Protein AF-0000000074521398 (afdb_homodimer)

Solvent-accessible surface area (backbone atoms only — not comparable to full-atom values): 16349 Å² total; per-residue (Å²): 141,83,83,75,78,77,78,76,74,76,75,74,75,69,77,68,73,58,70,68,55,55,53,45,51,52,47,52,51,52,48,51,53,51,48,56,75,71,46,92,62,54,73,72,34,43,69,48,40,50,63,54,46,52,56,50,44,57,56,50,50,52,53,51,50,51,51,50,54,48,52,52,51,48,67,74,35,47,93,70,66,41,44,69,55,28,43,50,51,48,54,49,52,47,49,52,52,49,51,49,46,51,50,52,63,65,44,45,64,58,40,22,69,39,56,36,28,42,54,32,36,29,50,51,48,51,51,49,41,54,49,24,53,52,43,42,52,48,51,71,69,51,74,75,63,122,138,85,82,77,78,78,77,77,76,76,76,76,76,68,77,69,70,56,71,68,56,53,53,46,52,51,46,53,51,52,48,50,52,51,49,56,75,71,46,90,63,53,76,72,34,41,67,47,40,49,64,53,47,54,57,49,43,56,56,50,51,51,52,51,49,52,51,50,52,49,51,53,52,47,66,74,36,49,92,70,65,41,44,70,55,28,43,50,52,49,53,49,52,47,50,51,52,50,52,48,47,50,50,52,63,66,44,47,63,58,41,22,70,40,56,36,28,42,56,32,34,28,50,50,48,51,51,49,42,52,50,23,54,52,43,41,50,47,50,71,68,52,75,75,62,122

Foldseek 3Di:
DPPPPPPPPPPPPPPPPDPVVVVVVVVVVVLVVLLPVQQDDDPQLCVQQVVLVVVLCVVVVVLVVVLVVLLVVCVVCLVPDDPVNVVVSVVSVVVSVVVNVVSVVVSLVSSCVRGNNVSSVSSVVSVVVVVVVVVVVSVVPRDDRD/DPPPPPPPPPPPPPPPPDPVVVVVVVVVVVLVVLLPVQQDDDPQLCVQQVVLVVVLCVVVVVLVVVLVVLLVVCVVCLVPDDPVNVVVSVVSVVVSVVVNVVSVVVSLVSSCVRGNNVSSVSSVVSVVVVVVVVVVVSVVPRDDRD

Organism: Methylococcus capsulatus (strain ATCC 33009 / NCIMB 11132 / Bath) (NCBI:txid243233)

Secondary structure (DSSP, 8-state):
------------------HHHHHHHHHHHHHHHHHHHHS---HHHHHHHHHHHHHHHHHHHHHHHHHHHHHHHHHHTGGG--HHHHHHHHHHHHHHHHHHHHHHHHHHHHHHHHHHHHHHHHHHHHHHHHHHHHHHHHHHHSPPP-/------------------HHHHHHHHHHHHHHHHHHHHS---HHHHHHHHHHHHHHHHHHHHHHHHHHHHHHHHHHTGGG--HHHHHHHHHHHHHHHHHHHHHHHHHHHHHHHHHHHHHHHHHHHHHHHHHHHHHHHHHHHSPPP-

Structure (mmCIF, N/CA/C/O backbone):
data_AF-0000000074521398-model_v1
#
loop_
_entity.id
_entity.type
_entity.pdbx_description
1 polymer Lipoprotein
#
loop_
_atom_site.group_PDB
_atom_site.id
_atom_site.type_symbol
_atom_site.label_atom_id
_atom_site.label_alt_id
_atom_site.label_comp_id
_atom_site.label_asym_id
_atom_site.label_entity_id
_atom_site.label_seq_id
_atom_site.pdbx_PDB_ins_code
_atom_site.Cartn_x
_atom_site.Cartn_y
_atom_site.Cartn_z
_atom_site.occupancy
_atom_site.B_iso_or_equiv
_atom_site.auth_seq_id
_atom_site.auth_comp_id
_atom_site.auth_asym_id
_atom_site.auth_atom_id
_atom_site.pdbx_PDB_model_num
ATOM 1 N N . MET A 1 1 ? -71.188 -14.141 23.859 1 32.12 1 MET A N 1
ATOM 2 C CA . MET A 1 1 ? -70.812 -13.094 22.906 1 32.12 1 MET A CA 1
ATOM 3 C C . MET A 1 1 ? -69.438 -12.57 23.25 1 32.12 1 MET A C 1
ATOM 5 O O . MET A 1 1 ? -69.25 -11.695 24.109 1 32.12 1 MET A O 1
ATOM 9 N N . SER A 1 2 ? -68.312 -13.562 23.469 1 36.62 2 SER A N 1
ATOM 10 C CA . SER A 1 2 ? -66.938 -13.617 23.953 1 36.62 2 SER A CA 1
ATOM 11 C C . SER A 1 2 ? -66.062 -12.734 23.109 1 36.62 2 SER A C 1
ATOM 13 O O . SER A 1 2 ? -66 -12.875 21.891 1 36.62 2 SER A O 1
ATOM 15 N N . ARG A 1 3 ? -65.938 -11.367 23.484 1 37.06 3 ARG A N 1
ATOM 16 C CA . ARG A 1 3 ? -65.062 -10.312 22.906 1 37.06 3 ARG A CA 1
ATOM 17 C C . ARG A 1 3 ? -63.625 -10.75 22.812 1 37.06 3 ARG A C 1
ATOM 19 O O . ARG A 1 3 ? -62.969 -10.977 23.828 1 37.06 3 ARG A O 1
ATOM 26 N N . THR A 1 4 ? -63.25 -11.688 21.969 1 42.19 4 THR A N 1
ATOM 27 C CA . THR A 1 4 ? -61.906 -12.148 21.609 1 42.19 4 THR A CA 1
ATOM 28 C C . THR A 1 4 ? -61 -10.969 21.234 1 42.19 4 THR A C 1
ATOM 30 O O . THR A 1 4 ? -61.281 -10.266 20.266 1 42.19 4 THR A O 1
ATOM 33 N N . GLY A 1 5 ? -60.594 -10.156 22.234 1 41.81 5 GLY A N 1
ATOM 34 C CA . GLY A 1 5 ? -59.594 -9.102 22.016 1 41.81 5 GLY A CA 1
ATOM 35 C C . GLY A 1 5 ? -58.406 -9.562 21.219 1 41.81 5 GLY A C 1
ATOM 36 O O . GLY A 1 5 ? -57.781 -10.578 21.562 1 41.81 5 GLY A O 1
ATOM 37 N N . ILE A 1 6 ? -58.312 -9.359 19.875 1 40.44 6 ILE A N 1
ATOM 38 C CA . ILE A 1 6 ? -57.219 -9.547 18.938 1 40.44 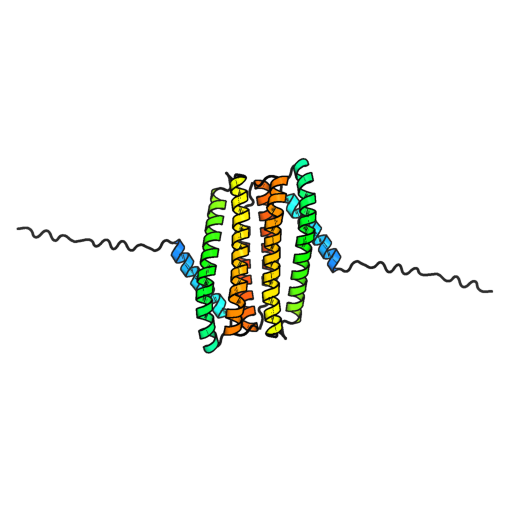6 ILE A CA 1
ATOM 39 C C . ILE A 1 6 ? -56 -8.742 19.375 1 40.44 6 ILE A C 1
ATOM 41 O O . ILE A 1 6 ? -56.062 -7.516 19.469 1 40.44 6 ILE A O 1
ATOM 45 N N . ILE A 1 7 ? -55.281 -9.18 20.375 1 41.47 7 ILE A N 1
ATOM 46 C CA . ILE A 1 7 ? -54 -8.562 20.688 1 41.47 7 ILE A CA 1
ATOM 47 C C . ILE A 1 7 ? -53.094 -8.555 19.453 1 41.47 7 ILE A C 1
ATOM 49 O O . ILE A 1 7 ? -52.781 -9.617 18.906 1 41.47 7 ILE A O 1
ATOM 53 N N . LEU A 1 8 ? -53.188 -7.527 18.594 1 37.81 8 LEU A N 1
ATOM 54 C CA . LEU A 1 8 ? -52.25 -7.262 17.5 1 37.81 8 LEU A CA 1
ATOM 55 C C . LEU A 1 8 ? -50.844 -7.109 18 1 37.81 8 LEU A C 1
ATOM 57 O O . LEU A 1 8 ? -50.531 -6.18 18.75 1 37.81 8 LEU A O 1
ATOM 61 N N . ALA A 1 9 ? -50.188 -8.227 18.312 1 40.88 9 ALA A N 1
ATOM 62 C CA . ALA A 1 9 ? -48.75 -8.18 18.562 1 40.88 9 ALA A CA 1
ATOM 63 C C . ALA A 1 9 ? -48 -7.492 17.422 1 40.88 9 ALA A C 1
ATOM 65 O O . ALA A 1 9 ? -48.031 -7.965 16.281 1 40.88 9 ALA A O 1
ATOM 66 N N . LEU A 1 10 ? -47.969 -6.176 17.469 1 38 10 LEU A N 1
ATOM 67 C CA . LEU A 1 10 ? -47.062 -5.426 16.594 1 38 10 LEU A CA 1
ATOM 68 C C . LEU A 1 10 ? -45.656 -5.949 16.688 1 38 10 LEU A C 1
ATOM 70 O O . LEU A 1 10 ? -45 -5.801 17.734 1 38 10 LEU A O 1
ATOM 74 N N . ILE A 1 11 ? -45.375 -7.129 16.109 1 38.91 11 ILE A N 1
ATOM 75 C CA . ILE A 1 11 ? -43.969 -7.535 15.914 1 38.91 11 ILE A CA 1
ATOM 76 C C . ILE A 1 11 ? -43.219 -6.418 15.211 1 38.91 11 ILE A C 1
ATOM 78 O O . ILE A 1 11 ? -43.438 -6.145 14.031 1 38.91 11 ILE A O 1
ATOM 82 N N . VAL A 1 12 ? -42.938 -5.328 15.922 1 40.53 12 VAL A N 1
ATOM 83 C CA . VAL A 1 12 ? -41.938 -4.379 15.391 1 40.53 12 VAL A CA 1
ATOM 84 C C . VAL A 1 12 ? -40.656 -5.113 15.016 1 40.53 12 VAL A C 1
ATOM 86 O O . VAL A 1 12 ? -39.938 -5.602 15.891 1 40.53 12 VAL A O 1
ATOM 89 N N . CYS A 1 13 ? -40.594 -5.879 13.93 1 38.59 13 CYS A N 1
ATOM 90 C CA . CYS A 1 13 ? -39.375 -6.352 13.328 1 38.59 13 CYS A CA 1
ATOM 91 C C . CYS A 1 13 ? -38.344 -5.215 13.203 1 38.59 13 CYS A C 1
ATOM 93 O O . CYS A 1 13 ? -38.469 -4.379 12.305 1 38.59 13 CYS A O 1
ATOM 95 N N . GLY A 1 14 ? -37.938 -4.617 14.258 1 40.75 14 GLY A N 1
ATOM 96 C CA . GLY A 1 14 ? -36.781 -3.748 14.055 1 40.75 14 GLY A CA 1
ATOM 97 C C . GLY A 1 14 ? -35.688 -4.391 13.234 1 40.75 14 GLY A C 1
ATOM 98 O O . GLY A 1 14 ? -35.219 -5.484 13.555 1 40.75 14 GLY A O 1
ATOM 99 N N . ILE A 1 15 ? -35.656 -4.145 11.984 1 41.25 15 ILE A N 1
ATOM 100 C CA . ILE A 1 15 ? -34.5 -4.453 11.125 1 41.25 15 ILE A CA 1
ATOM 101 C C . ILE A 1 15 ? -33.219 -4.133 11.852 1 41.25 15 ILE A C 1
ATOM 103 O O . ILE A 1 15 ? -32.906 -2.965 12.094 1 41.25 15 ILE A O 1
ATOM 107 N N . LEU A 1 16 ? -32.719 -4.914 12.836 1 44.66 16 LEU A N 1
ATOM 108 C CA . LEU A 1 16 ? -31.344 -4.801 13.297 1 44.66 16 LEU A CA 1
ATOM 109 C C . LEU A 1 16 ? -30.391 -4.594 12.117 1 44.66 16 LEU A C 1
ATOM 111 O O . LEU A 1 16 ? -30.469 -5.312 11.117 1 44.66 16 LEU A O 1
ATOM 115 N N . PRO A 1 17 ? -29.922 -3.283 11.922 1 48.66 17 PRO A N 1
ATOM 116 C CA . PRO A 1 17 ? -28.922 -3.16 10.844 1 48.66 17 PRO A CA 1
ATOM 117 C C . PRO A 1 17 ? -27.953 -4.34 10.797 1 48.66 17 PRO A C 1
ATOM 119 O O . PRO A 1 17 ? -27.641 -4.93 11.836 1 48.66 17 PRO A O 1
ATOM 122 N N . PRO A 1 18 ? -27.812 -4.863 9.648 1 49.44 18 PRO A N 1
ATOM 123 C CA . PRO A 1 18 ? -26.875 -5.984 9.547 1 49.44 18 PRO A CA 1
ATOM 124 C C . PRO A 1 18 ? -25.578 -5.738 10.297 1 49.44 18 PRO A C 1
ATOM 126 O O . PRO A 1 18 ? -25.109 -4.594 10.391 1 49.44 18 PRO A O 1
ATOM 129 N N . ALA A 1 19 ? -25.125 -6.625 11.266 1 47.69 19 ALA A N 1
ATOM 130 C CA . ALA A 1 19 ? -23.875 -6.691 12.039 1 47.69 19 ALA A CA 1
ATOM 131 C C . ALA A 1 19 ? -22.734 -6.031 11.289 1 47.69 19 ALA A C 1
ATOM 133 O O . ALA A 1 19 ? -21.922 -5.32 11.883 1 47.69 19 ALA A O 1
ATOM 134 N N . HIS A 1 20 ? -22.688 -6.117 9.977 1 57.31 20 HIS A N 1
ATOM 135 C CA . HIS A 1 20 ? -21.641 -5.523 9.156 1 57.31 20 HIS A CA 1
ATOM 136 C C . HIS A 1 20 ? -21.688 -4 9.203 1 57.31 20 HIS A C 1
ATOM 138 O O . HIS A 1 20 ? -20.656 -3.342 9.266 1 57.31 20 HIS A O 1
ATOM 144 N N . ALA A 1 21 ? -22.891 -3.436 9.25 1 53.16 21 ALA A N 1
ATOM 145 C CA . ALA A 1 21 ? -23.031 -1.982 9.297 1 53.16 21 ALA A CA 1
ATOM 146 C C . ALA A 1 21 ? -22.562 -1.428 10.641 1 53.16 21 ALA A C 1
ATOM 148 O O . ALA A 1 21 ? -21.875 -0.399 10.688 1 53.16 21 ALA A O 1
ATOM 149 N N . ALA A 1 22 ? -22.922 -2.121 11.742 1 52.44 22 ALA A N 1
ATOM 150 C CA . ALA A 1 22 ? -22.531 -1.697 13.078 1 52.44 22 ALA A CA 1
ATOM 151 C C . ALA A 1 22 ? -21.016 -1.729 13.234 1 52.44 22 ALA A C 1
ATOM 153 O O . ALA A 1 22 ? -20.422 -0.818 13.82 1 52.44 22 ALA A O 1
ATOM 154 N N . GLU A 1 23 ? -20.438 -2.77 12.711 1 63.28 23 GLU A N 1
ATOM 155 C CA . GLU A 1 23 ? -18.969 -2.883 12.75 1 63.28 23 GLU A CA 1
ATOM 156 C C . GLU A 1 23 ? -18.312 -1.763 11.945 1 63.28 23 GLU A C 1
ATOM 158 O O . GLU A 1 23 ? -17.297 -1.204 12.375 1 63.28 23 GLU A O 1
ATOM 163 N N . ASP A 1 24 ? -19.078 -1.36 10.961 1 67.75 24 ASP A N 1
ATOM 164 C CA . ASP A 1 24 ? -18.578 -0.268 10.133 1 67.75 24 ASP A CA 1
ATOM 165 C C . ASP A 1 24 ? -18.672 1.065 10.867 1 67.75 24 ASP A C 1
ATOM 167 O O . ASP A 1 24 ? -17.734 1.874 10.812 1 67.75 24 ASP A O 1
ATOM 171 N N . GLU A 1 25 ? -19.797 1.198 11.57 1 71.69 25 GLU A N 1
ATOM 172 C CA . GLU A 1 25 ? -19.969 2.436 12.328 1 71.69 25 GLU A CA 1
ATOM 173 C C . GLU A 1 25 ? -18.953 2.529 13.461 1 71.69 25 GLU A C 1
ATOM 175 O O . GLU A 1 25 ? -18.422 3.607 13.75 1 71.69 25 GLU A O 1
ATOM 180 N N . ASP A 1 26 ? -18.688 1.39 13.961 1 85.88 26 ASP A N 1
ATOM 181 C CA . ASP A 1 26 ? -17.703 1.354 15.039 1 85.88 26 ASP A CA 1
ATOM 182 C C . ASP A 1 26 ? -16.297 1.651 14.508 1 85.88 26 ASP A C 1
ATOM 184 O O . ASP A 1 26 ? -15.531 2.381 15.133 1 85.88 26 ASP A O 1
ATOM 188 N N . TYR A 1 27 ? -16.094 1.191 13.273 1 89.56 27 TYR A N 1
ATOM 189 C CA . TYR A 1 27 ? -14.781 1.463 12.68 1 89.56 27 TYR A CA 1
ATOM 190 C C . TYR A 1 27 ? -14.648 2.938 12.312 1 89.56 27 TYR A C 1
ATOM 192 O O . TYR A 1 27 ? -13.602 3.551 12.57 1 89.56 27 TYR A O 1
ATOM 200 N N . ALA A 1 28 ? -15.711 3.447 11.766 1 91.75 28 ALA A N 1
ATOM 201 C CA . ALA A 1 28 ? -15.695 4.855 11.383 1 91.75 28 ALA A CA 1
ATOM 202 C C . ALA A 1 28 ? -15.461 5.754 12.594 1 91.75 28 ALA A C 1
ATOM 204 O O . ALA A 1 28 ? -14.68 6.703 12.531 1 91.75 28 ALA A O 1
ATOM 205 N N . ARG A 1 29 ? -16.094 5.48 13.664 1 93.31 29 ARG A N 1
ATOM 206 C CA . ARG A 1 29 ? -15.961 6.273 14.883 1 93.31 29 ARG A CA 1
ATOM 207 C C . ARG A 1 29 ? -14.562 6.125 15.477 1 93.31 29 ARG A C 1
ATOM 209 O O . ARG A 1 29 ? -13.945 7.117 15.875 1 93.31 29 ARG A O 1
ATOM 216 N N . SER A 1 30 ? -14.062 4.891 15.562 1 94.25 30 SER A N 1
ATOM 217 C CA . SER A 1 30 ? -12.727 4.637 16.094 1 94.25 30 SER A CA 1
ATOM 218 C C . SER A 1 30 ? -11.664 5.312 15.234 1 94.25 30 SER A C 1
ATOM 220 O O . SER A 1 30 ? -10.695 5.863 15.758 1 94.25 30 SER A O 1
ATOM 222 N N . ARG A 1 31 ? -11.953 5.25 13.984 1 95.19 31 ARG A N 1
ATOM 223 C CA . ARG A 1 31 ? -11.031 5.883 13.055 1 95.19 31 ARG A CA 1
ATOM 224 C C . ARG A 1 31 ? -10.992 7.395 13.258 1 95.19 31 ARG A C 1
ATOM 226 O O . ARG A 1 31 ? -9.914 7.988 13.344 1 95.19 31 ARG A O 1
ATOM 233 N N . ARG A 1 32 ? -12.07 8.016 13.375 1 95.62 32 ARG A N 1
ATOM 234 C CA . ARG A 1 32 ? -12.141 9.453 13.602 1 95.62 32 ARG A CA 1
ATOM 235 C C . ARG A 1 32 ? -11.461 9.844 14.906 1 95.62 32 ARG A C 1
ATOM 237 O O . ARG A 1 32 ? -10.734 10.844 14.961 1 95.62 32 ARG A O 1
ATOM 244 N N . ARG A 1 33 ? -11.727 9.086 15.945 1 96.06 33 ARG A N 1
ATOM 245 C CA . ARG A 1 33 ? -11.094 9.336 17.234 1 96.06 33 ARG A CA 1
ATOM 246 C C . ARG A 1 33 ? -9.578 9.266 17.109 1 96.06 33 ARG A C 1
ATOM 248 O O . ARG A 1 33 ? -8.867 10.078 17.719 1 96.06 33 ARG A O 1
ATOM 255 N N . LEU A 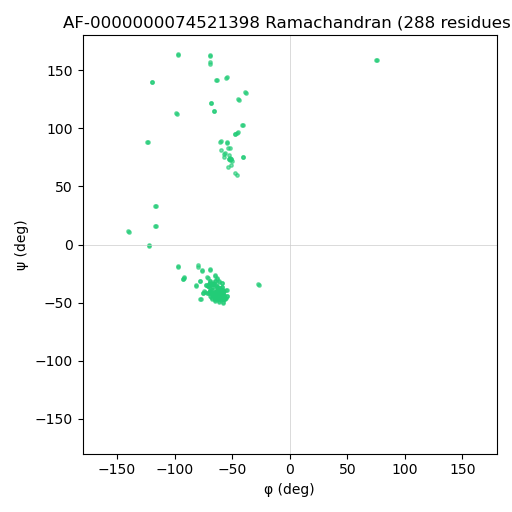1 34 ? -9.109 8.305 16.359 1 97 34 LEU A N 1
ATOM 256 C CA . LEU A 1 34 ? -7.676 8.148 16.141 1 97 34 LEU A CA 1
ATOM 257 C C . LEU A 1 34 ? -7.094 9.367 15.438 1 97 34 LEU A C 1
ATOM 259 O O . LEU A 1 34 ? -6.027 9.859 15.812 1 97 34 LEU A O 1
ATOM 263 N N . ILE A 1 35 ? -7.809 9.844 14.391 1 97.81 35 ILE A N 1
ATOM 264 C CA . ILE A 1 35 ? -7.348 11.016 13.648 1 97.81 35 ILE A CA 1
ATOM 265 C C . ILE A 1 35 ? -7.355 12.234 14.562 1 97.81 35 ILE A C 1
ATOM 267 O O . ILE A 1 35 ? -6.375 12.984 14.625 1 97.81 35 ILE A O 1
ATOM 271 N N . GLU A 1 36 ? -8.391 12.422 15.32 1 97 36 GLU A N 1
ATOM 272 C CA . GLU A 1 36 ? -8.5 13.539 16.25 1 97 36 GLU A CA 1
ATOM 273 C C . GLU A 1 36 ? -7.359 13.523 17.266 1 97 36 GLU A C 1
ATOM 275 O O . GLU A 1 36 ? -6.793 14.57 17.594 1 97 36 GLU A O 1
ATOM 280 N N . ALA A 1 37 ? -7.055 12.375 17.734 1 96.88 37 ALA A N 1
ATOM 281 C CA . ALA A 1 37 ? -6.039 12.227 18.781 1 96.88 37 ALA A CA 1
ATOM 282 C C . ALA A 1 37 ? -4.648 12.539 18.234 1 96.88 37 ALA A C 1
ATOM 284 O O . ALA A 1 37 ? -3.744 12.891 18.984 1 96.88 37 ALA A O 1
ATOM 285 N N . ASN A 1 38 ? -4.484 12.469 16.953 1 97.06 38 ASN A N 1
ATOM 286 C CA . ASN A 1 38 ? -3.125 12.531 16.422 1 97.06 38 ASN A CA 1
ATOM 287 C C . ASN A 1 38 ? -2.965 13.68 15.438 1 97.06 38 ASN A C 1
ATOM 289 O O . ASN A 1 38 ? -1.877 13.898 14.898 1 97.06 38 ASN A O 1
ATOM 293 N N . LEU A 1 39 ? -3.977 14.367 15.211 1 97.81 39 LEU A N 1
ATOM 294 C CA . LEU A 1 39 ? -3.969 15.555 14.352 1 97.81 39 LEU A CA 1
ATOM 295 C C . LEU A 1 39 ? -4.488 16.766 15.109 1 97.81 39 LEU A C 1
ATOM 297 O O . LEU A 1 39 ? -5.684 17.062 15.07 1 97.81 39 LEU A O 1
ATOM 301 N N . PRO A 1 40 ? -3.555 17.422 15.766 1 96 40 PRO A N 1
ATOM 302 C CA . PRO A 1 40 ? -4.008 18.609 16.5 1 96 40 PRO A CA 1
ATOM 303 C C . PRO A 1 40 ? -4.508 19.719 15.586 1 96 40 PRO A C 1
ATOM 305 O O . PRO A 1 40 ? -3.727 20.297 14.828 1 96 40 PRO A O 1
ATOM 308 N N . LEU A 1 41 ? -5.809 20.031 15.664 1 97.62 41 LEU A N 1
ATOM 309 C CA . LEU A 1 41 ? -6.445 21.094 14.891 1 97.62 41 LEU A CA 1
ATOM 310 C C . LEU A 1 41 ? -7.055 22.141 15.812 1 97.62 41 LEU A C 1
ATOM 312 O O . LEU A 1 41 ? -7.609 21.812 16.859 1 97.62 41 LEU A O 1
ATOM 316 N N . THR A 1 42 ? -6.863 23.438 15.359 1 97.75 42 THR A N 1
ATOM 317 C CA . THR A 1 42 ? -7.664 24.453 16.016 1 97.75 42 THR A CA 1
ATOM 318 C C . THR A 1 42 ? -9.141 24.312 15.648 1 97.75 42 THR A C 1
ATOM 320 O O . THR A 1 42 ? -9.477 23.609 14.688 1 97.75 42 THR A O 1
ATOM 323 N N . PRO A 1 43 ? -9.977 24.938 16.453 1 97.62 43 PRO A N 1
ATOM 324 C CA . PRO A 1 43 ? -11.398 24.891 16.109 1 97.62 43 PRO A CA 1
ATOM 325 C C . PRO A 1 43 ? -11.672 25.375 14.688 1 97.62 43 PRO A C 1
ATOM 327 O O . PRO A 1 43 ? -12.508 24.812 13.984 1 97.62 43 PRO A O 1
ATOM 330 N N . GLU A 1 44 ? -10.984 26.406 14.258 1 98.06 44 GLU A N 1
ATOM 331 C CA . GLU A 1 44 ? -11.164 26.953 12.914 1 98.06 44 GLU A CA 1
ATOM 332 C C . GLU A 1 44 ? -10.703 25.953 11.852 1 98.06 44 GLU A C 1
ATOM 334 O O . GLU A 1 44 ? -11.367 25.781 10.828 1 98.06 44 GLU A O 1
ATOM 339 N N . GLU A 1 45 ? -9.594 25.359 12.125 1 98.19 45 GLU A N 1
ATOM 340 C CA . GLU A 1 45 ? -9.078 24.344 11.211 1 98.19 45 GLU A CA 1
ATOM 341 C C . GLU A 1 45 ? -10.023 23.141 11.133 1 98.19 45 GLU A C 1
ATOM 343 O O . GLU A 1 45 ? -10.289 22.625 10.039 1 98.19 45 GLU A O 1
ATOM 348 N N . ALA A 1 46 ? -10.453 22.734 12.273 1 98.25 46 ALA A N 1
ATOM 349 C CA . ALA A 1 46 ? -11.352 21.578 12.359 1 98.25 46 ALA A CA 1
ATOM 350 C C . ALA A 1 46 ? -12.617 21.828 11.539 1 98.25 46 ALA A C 1
ATOM 352 O O . ALA A 1 46 ? -13.109 20.906 10.859 1 98.25 46 ALA A O 1
ATOM 353 N N . ALA A 1 47 ? -13.086 22.969 11.578 1 98.25 47 ALA A N 1
ATOM 354 C CA . ALA A 1 47 ? -14.305 23.328 10.859 1 98.25 47 ALA A CA 1
ATOM 355 C C . ALA A 1 47 ? -14.102 23.219 9.352 1 98.25 47 ALA A C 1
ATOM 357 O O . ALA A 1 47 ? -15.055 22.953 8.609 1 98.25 47 ALA A O 1
ATOM 358 N N . ARG A 1 48 ? -12.891 23.359 8.844 1 98.44 48 ARG A N 1
ATOM 359 C CA . ARG A 1 48 ? -12.586 23.25 7.426 1 98.44 48 ARG A CA 1
ATOM 360 C C . ARG A 1 48 ? -12.172 21.828 7.059 1 98.44 48 ARG A C 1
ATOM 362 O O . ARG A 1 48 ? -12.453 21.359 5.949 1 98.44 48 ARG A O 1
ATOM 369 N N . PHE A 1 49 ? -11.586 21.172 8.023 1 98.75 49 PHE A N 1
ATOM 370 C CA . PHE A 1 49 ? -10.992 19.859 7.789 1 98.75 49 PHE A CA 1
ATOM 371 C C . PHE A 1 49 ? -12.062 18.781 7.719 1 98.75 49 PHE A C 1
ATOM 373 O O . PHE A 1 49 ? -12.078 17.984 6.785 1 98.75 49 PHE A O 1
ATOM 380 N N . TRP A 1 50 ? -12.984 18.75 8.625 1 98.38 50 TRP A N 1
ATOM 381 C CA . TRP A 1 50 ? -13.836 17.578 8.836 1 98.38 50 TRP A CA 1
ATOM 382 C C . TRP A 1 50 ? -14.844 17.438 7.703 1 98.38 50 TRP A C 1
ATOM 384 O O . TRP A 1 50 ? -15.133 16.312 7.27 1 98.38 50 TRP A O 1
ATOM 394 N N . PRO A 1 51 ? -15.391 18.516 7.105 1 98.56 51 PRO A N 1
ATOM 395 C CA . PRO A 1 51 ? -16.25 18.328 5.941 1 98.56 51 PRO A CA 1
ATOM 396 C C . PRO A 1 51 ? -15.531 17.688 4.762 1 98.56 51 PRO A C 1
ATOM 398 O O . PRO A 1 51 ? -16.109 16.875 4.039 1 98.56 51 PRO A O 1
ATOM 401 N N . ILE A 1 52 ? -14.289 18.031 4.535 1 98.69 52 ILE A N 1
ATOM 402 C CA . ILE A 1 52 ? -13.484 17.406 3.49 1 98.69 52 ILE A CA 1
ATOM 403 C C . ILE A 1 52 ? -13.227 15.938 3.836 1 98.69 52 ILE A C 1
ATOM 405 O O . ILE A 1 52 ? -13.359 15.062 2.98 1 98.69 52 ILE A O 1
ATOM 409 N N . TYR A 1 53 ? -12.922 15.695 5.125 1 98.5 53 TYR A N 1
ATOM 410 C CA . TYR A 1 53 ? -12.695 14.336 5.598 1 98.5 53 TYR A CA 1
ATOM 411 C C . TYR A 1 53 ? -13.938 13.477 5.379 1 98.5 53 TYR A C 1
ATOM 413 O O . TYR A 1 53 ? -13.828 12.312 4.969 1 98.5 53 TYR A O 1
ATOM 421 N N . ASP A 1 54 ? -15.062 14.047 5.668 1 97.94 54 ASP A N 1
ATOM 422 C CA . ASP A 1 54 ? -16.297 13.289 5.523 1 97.94 54 ASP A CA 1
ATOM 423 C C . ASP A 1 54 ? -16.531 12.867 4.07 1 97.94 54 ASP A C 1
ATOM 425 O O . ASP A 1 54 ? -16.938 11.734 3.803 1 97.94 54 ASP A O 1
ATOM 429 N N . GLN A 1 55 ? -16.297 13.727 3.125 1 98.12 55 GLN A N 1
ATOM 430 C CA . GLN A 1 55 ? -16.375 13.383 1.711 1 98.12 55 GLN A CA 1
ATOM 431 C C . GLN A 1 55 ? -15.328 12.336 1.337 1 98.12 55 GLN A C 1
ATOM 433 O O . GLN A 1 55 ? -15.633 11.375 0.622 1 98.12 55 GLN A O 1
ATOM 438 N N . TYR A 1 56 ? -14.148 12.539 1.811 1 98.31 56 TYR A N 1
ATOM 439 C CA . TYR A 1 56 ? -13.047 11.609 1.588 1 98.31 56 TYR A CA 1
ATOM 440 C C . TYR A 1 56 ? -13.391 10.227 2.115 1 98.31 56 TYR A C 1
ATOM 442 O O . TYR A 1 56 ? -13.203 9.227 1.417 1 98.31 56 TYR A O 1
ATOM 450 N N . TRP A 1 57 ? -13.852 10.18 3.34 1 97.12 57 TRP A N 1
ATOM 451 C CA . TRP A 1 57 ? -14.164 8.914 3.988 1 97.12 57 TRP A CA 1
ATOM 452 C C . TRP A 1 57 ? -15.273 8.18 3.238 1 97.12 57 TRP A C 1
ATOM 454 O O . TRP A 1 57 ? -15.242 6.953 3.109 1 97.12 57 TRP A O 1
ATOM 464 N N . LYS A 1 58 ? -16.25 8.914 2.781 1 97 58 LYS A N 1
ATOM 465 C CA . LYS A 1 58 ? -17.312 8.297 2.006 1 97 58 LYS A CA 1
ATOM 466 C C . LYS A 1 58 ? -16.75 7.512 0.823 1 97 58 LYS A C 1
ATOM 468 O O . LYS A 1 58 ? -17.141 6.367 0.591 1 97 58 LYS A O 1
ATOM 473 N N . GLU A 1 59 ? -15.812 8.109 0.136 1 97.5 59 GLU A N 1
ATOM 474 C CA . GLU A 1 59 ? -15.211 7.457 -1.022 1 97.5 59 GLU A CA 1
ATOM 475 C C . GLU A 1 59 ? -14.242 6.352 -0.595 1 97.5 59 GLU A C 1
ATOM 477 O O . GLU A 1 59 ? -14.258 5.258 -1.16 1 97.5 59 GLU A O 1
ATOM 482 N N . LEU A 1 60 ? -13.445 6.633 0.444 1 97 60 LEU A N 1
ATOM 483 C CA . LEU A 1 60 ? -12.477 5.652 0.922 1 97 60 LEU A CA 1
ATOM 484 C C . LEU A 1 60 ? -13.18 4.422 1.49 1 97 60 LEU A C 1
ATOM 486 O O . LEU A 1 60 ? -12.75 3.291 1.253 1 97 60 LEU A O 1
ATOM 490 N N . SER A 1 61 ? -14.25 4.633 2.25 1 95.44 61 SER A N 1
ATOM 491 C CA . SER A 1 61 ? -14.961 3.521 2.869 1 95.44 61 SER A CA 1
ATOM 492 C C . SER A 1 61 ? -15.609 2.625 1.816 1 95.44 61 SER A C 1
ATOM 494 O O . SER A 1 61 ? -15.711 1.411 2.006 1 95.44 61 SER A O 1
ATOM 496 N N . ALA A 1 62 ? -16.062 3.174 0.719 1 95.56 62 ALA A N 1
ATOM 497 C CA . ALA A 1 62 ? -16.594 2.377 -0.378 1 95.56 62 ALA A CA 1
ATOM 498 C C . ALA A 1 62 ? -15.523 1.481 -0.989 1 95.56 62 ALA A C 1
ATOM 500 O O . ALA A 1 62 ? -15.781 0.314 -1.293 1 95.56 62 ALA A O 1
ATOM 501 N N . LEU A 1 63 ? -14.344 2.059 -1.16 1 95.44 63 LEU A N 1
ATOM 502 C CA . LEU A 1 63 ? -13.227 1.268 -1.662 1 95.44 63 LEU A CA 1
ATOM 503 C C . LEU A 1 63 ? -12.852 0.163 -0.677 1 95.44 63 LEU A C 1
ATOM 505 O O . LEU A 1 63 ? -12.594 -0.973 -1.081 1 95.44 63 LEU A O 1
ATOM 509 N N . THR A 1 64 ? -12.805 0.487 0.601 1 91.88 64 THR A N 1
ATOM 510 C CA . THR A 1 64 ? -12.469 -0.47 1.65 1 91.88 64 THR A CA 1
ATOM 511 C C . THR A 1 64 ? -13.5 -1.597 1.701 1 91.88 64 THR A C 1
ATOM 513 O O . THR A 1 64 ? -13.141 -2.762 1.882 1 91.88 64 THR A O 1
ATOM 516 N N . ALA A 1 65 ? -14.734 -1.261 1.517 1 91.81 65 ALA A N 1
ATOM 517 C CA . ALA A 1 65 ? -15.797 -2.262 1.496 1 91.81 65 ALA A CA 1
ATOM 518 C C . ALA A 1 65 ? -15.625 -3.215 0.316 1 91.81 65 ALA A C 1
ATOM 520 O O . ALA A 1 65 ? -15.82 -4.426 0.455 1 91.81 65 ALA A O 1
ATOM 521 N N . ARG A 1 66 ? -15.305 -2.68 -0.791 1 92.62 66 ARG A N 1
ATOM 522 C CA . ARG A 1 66 ? -15.062 -3.518 -1.961 1 92.62 66 ARG A CA 1
ATOM 523 C C . ARG A 1 66 ? -13.875 -4.449 -1.731 1 92.62 66 ARG A C 1
ATOM 525 O O . ARG A 1 66 ? -13.922 -5.625 -2.104 1 92.62 66 ARG A O 1
ATOM 532 N N . ARG A 1 67 ? -12.867 -3.969 -1.161 1 90.5 67 ARG A N 1
ATOM 533 C CA . ARG A 1 67 ? -11.688 -4.773 -0.846 1 90.5 67 ARG A CA 1
ATOM 534 C C . ARG A 1 67 ? -12.039 -5.906 0.113 1 90.5 67 ARG A C 1
ATOM 536 O O . ARG A 1 67 ? -11.625 -7.047 -0.085 1 90.5 67 ARG A O 1
ATOM 543 N N . GLU A 1 68 ? -12.773 -5.562 1.121 1 86.69 68 GLU A N 1
ATOM 544 C CA . GLU A 1 68 ? -13.195 -6.566 2.094 1 86.69 68 GLU A CA 1
ATOM 545 C C . GLU A 1 68 ? -14.023 -7.664 1.433 1 86.69 68 GLU A C 1
ATOM 547 O O . GLU A 1 68 ? -13.844 -8.844 1.725 1 86.69 68 GLU A O 1
ATOM 552 N N . ALA A 1 69 ? -14.891 -7.234 0.585 1 83.81 69 ALA A N 1
ATOM 553 C CA . ALA A 1 69 ? -15.734 -8.195 -0.127 1 83.81 69 ALA A CA 1
ATOM 554 C C . ALA A 1 69 ? -14.883 -9.156 -0.954 1 83.81 69 ALA A C 1
ATOM 556 O O . ALA A 1 69 ? -15.156 -10.359 -1 1 83.81 69 ALA A O 1
ATOM 557 N N . TYR A 1 70 ? -13.914 -8.609 -1.471 1 81.06 70 TYR A N 1
ATOM 558 C CA . TYR A 1 70 ? -13.031 -9.422 -2.305 1 81.06 70 TYR A CA 1
ATOM 559 C C . TYR A 1 70 ? -12.266 -10.43 -1.462 1 81.06 70 TYR A C 1
ATOM 561 O O . TYR A 1 70 ? -12.125 -11.594 -1.849 1 81.06 70 TYR A O 1
ATOM 569 N N . TYR A 1 71 ? -11.773 -10.102 -0.369 1 80.38 71 TYR A N 1
ATOM 570 C CA . TYR A 1 71 ? -11.008 -10.992 0.491 1 80.38 71 TYR A CA 1
ATOM 571 C C . TYR A 1 71 ? -11.898 -12.07 1.102 1 80.38 71 TYR A C 1
ATOM 573 O O . TYR A 1 71 ? -11.461 -13.203 1.301 1 80.38 71 TYR A O 1
ATOM 581 N N . VAL A 1 72 ? -13.07 -11.672 1.369 1 78.75 72 VAL A N 1
ATOM 582 C CA . VAL A 1 72 ? -14.039 -12.656 1.832 1 78.75 72 VAL A CA 1
ATOM 583 C C . VAL A 1 72 ? -14.258 -13.711 0.75 1 78.75 72 VAL A C 1
ATOM 585 O O . VAL A 1 72 ? -14.273 -14.914 1.036 1 78.75 72 VAL A O 1
ATOM 588 N N . GLU A 1 73 ? -14.406 -13.297 -0.455 1 78.25 73 GLU A N 1
ATOM 589 C CA . GLU A 1 73 ? -14.57 -14.211 -1.579 1 78.25 73 GLU A CA 1
ATOM 590 C C . GLU A 1 73 ? -13.352 -15.109 -1.738 1 78.25 73 GLU A C 1
ATOM 592 O O . GLU A 1 73 ? -13.484 -16.312 -1.98 1 78.25 73 GLU A O 1
ATOM 597 N N . LEU A 1 74 ? -12.195 -14.539 -1.635 1 77.25 74 LEU A N 1
ATOM 598 C CA . LEU A 1 74 ? -10.953 -15.297 -1.717 1 77.25 74 LEU A CA 1
ATOM 599 C C . LEU A 1 74 ? -10.898 -16.375 -0.637 1 77.25 74 LEU A C 1
ATOM 601 O O . LEU A 1 74 ? -10.539 -17.516 -0.913 1 77.25 74 LEU A O 1
ATOM 605 N N . GLY A 1 75 ? -11.211 -16 0.548 1 75.25 75 GLY A N 1
ATOM 606 C CA . GLY A 1 75 ? -11.219 -16.938 1.655 1 75.25 75 GLY A CA 1
ATOM 607 C C . GLY A 1 75 ? -12.172 -18.109 1.441 1 75.25 75 GLY A C 1
ATOM 608 O O . GLY A 1 75 ? -11.836 -19.25 1.742 1 75.25 75 GLY A O 1
ATOM 609 N N . ASN A 1 76 ? -13.266 -17.797 0.832 1 76.31 76 ASN A N 1
ATOM 610 C CA . ASN A 1 76 ? -14.297 -18.812 0.622 1 76.31 76 ASN A CA 1
ATOM 611 C C . ASN A 1 76 ? -13.922 -19.766 -0.514 1 76.31 76 ASN A C 1
ATOM 613 O O . ASN A 1 76 ? -14.438 -20.875 -0.587 1 76.31 76 ASN A O 1
ATOM 617 N N . ASN A 1 77 ? -13.086 -19.375 -1.389 1 75.94 77 ASN A N 1
ATOM 618 C CA . ASN A 1 77 ? -12.766 -20.172 -2.572 1 75.94 77 ASN A CA 1
ATOM 619 C C . ASN A 1 77 ? -11.305 -20.609 -2.58 1 75.94 77 ASN A C 1
ATOM 621 O O . ASN A 1 77 ? -10.773 -21 -3.623 1 75.94 77 ASN A O 1
ATOM 625 N N . PHE A 1 78 ? -10.711 -20.516 -1.511 1 76.75 78 PHE A N 1
ATOM 626 C CA . PHE A 1 78 ? -9.273 -20.75 -1.428 1 76.75 78 PHE A CA 1
ATOM 627 C C . PHE A 1 78 ? -8.922 -22.156 -1.918 1 76.75 78 PHE A C 1
ATOM 629 O O . PHE A 1 78 ? -7.961 -22.344 -2.662 1 76.75 78 PHE A O 1
ATOM 636 N N . ASP A 1 79 ? -9.742 -23.172 -1.546 1 78.12 79 ASP A N 1
ATOM 637 C CA . ASP A 1 79 ? -9.477 -24.562 -1.88 1 78.12 79 ASP A CA 1
ATOM 638 C C . ASP A 1 79 ? -9.883 -24.875 -3.32 1 78.12 79 ASP A C 1
ATOM 640 O O . ASP A 1 79 ? -9.398 -2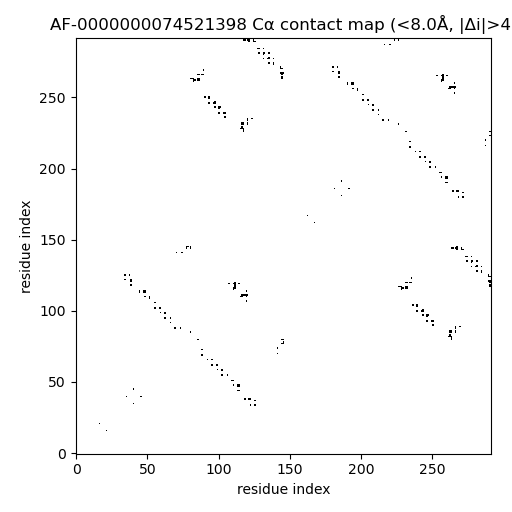5.844 -3.916 1 78.12 79 ASP A O 1
ATOM 644 N N . SER A 1 80 ? -10.734 -24.062 -3.951 1 82.25 80 SER A N 1
ATOM 645 C CA . SER A 1 80 ? -11.227 -24.297 -5.301 1 82.25 80 SER A CA 1
ATOM 646 C C . SER A 1 80 ? -10.781 -23.203 -6.262 1 82.25 80 SER A C 1
ATOM 648 O O . SER A 1 80 ? -11.484 -22.875 -7.219 1 82.25 80 SER A O 1
ATOM 650 N N . MET A 1 81 ? -9.602 -22.688 -6.004 1 86.56 81 MET A N 1
ATOM 651 C CA . MET A 1 81 ? -9.117 -21.578 -6.812 1 86.56 81 MET A CA 1
ATOM 652 C C . MET A 1 81 ? -8.812 -22.031 -8.234 1 86.56 81 MET A C 1
ATOM 654 O O . MET A 1 81 ? -8.117 -23.031 -8.438 1 86.56 81 MET A O 1
ATOM 658 N N . THR A 1 82 ? -9.547 -21.328 -9.18 1 90.31 82 THR A N 1
ATOM 659 C CA . THR A 1 82 ? -9.211 -21.531 -10.586 1 90.31 82 THR A CA 1
ATOM 660 C C . THR A 1 82 ? -8.281 -20.422 -11.078 1 90.31 82 THR A C 1
ATOM 662 O O . THR A 1 82 ? -8.102 -19.406 -10.414 1 90.31 82 THR A O 1
ATOM 665 N N . ASP A 1 83 ? -7.637 -20.672 -12.234 1 93.06 83 ASP A N 1
ATOM 666 C CA . ASP A 1 83 ? -6.797 -19.641 -12.836 1 93.06 83 ASP A CA 1
ATOM 667 C C . ASP A 1 83 ? -7.605 -18.375 -13.133 1 93.06 83 ASP A C 1
ATOM 669 O O . ASP A 1 83 ? -7.117 -17.266 -12.961 1 93.06 83 ASP A O 1
ATOM 673 N N . GLU A 1 84 ? -8.789 -18.578 -13.57 1 91.69 84 GLU A N 1
ATOM 674 C CA . GLU A 1 84 ? -9.656 -17.438 -13.883 1 91.69 84 GLU A CA 1
ATOM 675 C C . GLU A 1 84 ? -9.961 -16.609 -12.633 1 91.69 84 GLU A C 1
ATOM 677 O O . GLU A 1 84 ? -9.906 -15.383 -12.664 1 91.69 84 GLU A O 1
ATOM 682 N N . HIS A 1 85 ? -10.234 -17.25 -11.57 1 89.5 85 HIS A N 1
ATOM 683 C CA . HIS A 1 85 ? -10.523 -16.562 -10.312 1 89.5 85 HIS A CA 1
ATOM 684 C C . HIS A 1 85 ? -9.281 -15.891 -9.75 1 89.5 85 HIS A C 1
ATOM 686 O O . HIS A 1 85 ? -9.344 -14.758 -9.266 1 89.5 85 HIS A O 1
ATOM 692 N N . ALA A 1 86 ? -8.164 -16.578 -9.891 1 90.81 86 ALA A N 1
ATOM 693 C CA . ALA A 1 86 ? -6.891 -16.031 -9.422 1 90.81 86 ALA A CA 1
ATOM 694 C C . ALA A 1 86 ? -6.543 -14.734 -10.148 1 90.81 86 ALA A C 1
ATOM 696 O O . ALA A 1 86 ? -6.141 -13.75 -9.523 1 90.81 86 ALA A O 1
ATOM 697 N N . LYS A 1 87 ? -6.754 -14.766 -11.414 1 93.19 87 LYS A N 1
ATOM 698 C CA . LYS A 1 87 ? -6.496 -13.586 -12.234 1 93.19 87 LYS A CA 1
ATOM 699 C C . LYS A 1 87 ? -7.391 -12.422 -11.812 1 93.19 87 LYS A C 1
ATOM 701 O O . LYS A 1 87 ? -6.922 -11.289 -11.656 1 93.19 87 LYS A O 1
ATOM 706 N N . ARG A 1 88 ? -8.586 -12.68 -11.617 1 90.81 88 ARG A N 1
ATOM 707 C CA . ARG A 1 88 ? -9.547 -11.656 -11.219 1 90.81 88 ARG A CA 1
ATOM 708 C C . ARG A 1 88 ? -9.172 -11.047 -9.867 1 90.81 88 ARG A C 1
ATOM 710 O O . ARG A 1 88 ? -9.242 -9.828 -9.688 1 90.81 88 ARG A O 1
ATOM 717 N N . ILE A 1 89 ? -8.742 -11.891 -8.984 1 88 89 ILE A N 1
ATOM 718 C CA . ILE A 1 89 ? -8.398 -11.453 -7.633 1 88 89 ILE A CA 1
ATOM 719 C C . ILE A 1 89 ? -7.223 -10.477 -7.695 1 88 89 ILE A C 1
ATOM 721 O O . ILE A 1 89 ? -7.27 -9.406 -7.094 1 88 89 ILE A O 1
ATOM 725 N N . VAL A 1 90 ? -6.246 -10.836 -8.453 1 92.62 90 VAL A N 1
ATOM 726 C CA . VAL A 1 90 ? -5.035 -10.016 -8.5 1 92.62 90 VAL A CA 1
ATOM 727 C C . VAL A 1 90 ? -5.336 -8.688 -9.188 1 92.62 90 VAL A C 1
ATOM 729 O O . VAL A 1 90 ? -4.98 -7.625 -8.68 1 92.62 90 VAL A O 1
ATOM 732 N N . LEU A 1 91 ? -6.035 -8.758 -10.266 1 94.12 91 LEU A N 1
ATOM 733 C CA . LEU A 1 91 ? -6.273 -7.555 -11.055 1 94.12 91 LEU A CA 1
ATOM 734 C C . LEU A 1 91 ? -7.242 -6.617 -10.336 1 94.12 91 LEU A C 1
ATOM 736 O O . LEU A 1 91 ? -7.098 -5.398 -10.406 1 94.12 91 LEU A O 1
ATOM 740 N N . GLU A 1 92 ? -8.203 -7.152 -9.656 1 93 92 GLU A N 1
ATOM 741 C CA . GLU A 1 92 ? -9.109 -6.328 -8.867 1 93 92 GLU A CA 1
ATOM 742 C C . GLU A 1 92 ? -8.383 -5.672 -7.695 1 93 92 GLU A C 1
ATOM 744 O O . GLU A 1 92 ? -8.625 -4.504 -7.383 1 93 92 GLU A O 1
ATOM 749 N N . HIS A 1 93 ? -7.551 -6.445 -7.035 1 92.69 93 HIS A N 1
ATOM 750 C CA . HIS A 1 93 ? -6.758 -5.879 -5.953 1 92.69 93 HIS A CA 1
ATOM 751 C C . HIS A 1 93 ? -5.922 -4.699 -6.441 1 92.69 93 HIS A C 1
ATOM 753 O O . HIS A 1 93 ? -5.914 -3.639 -5.812 1 92.69 93 HIS A O 1
ATOM 759 N N . ILE A 1 94 ? -5.273 -4.898 -7.562 1 96.06 94 ILE A N 1
ATOM 760 C CA . ILE A 1 94 ? -4.438 -3.846 -8.125 1 96.06 94 ILE A CA 1
ATOM 761 C C . ILE A 1 94 ? -5.297 -2.629 -8.461 1 96.06 94 ILE A C 1
ATOM 763 O O . ILE A 1 94 ? -4.934 -1.497 -8.133 1 96.06 94 ILE A O 1
ATOM 767 N N . SER A 1 95 ? -6.469 -2.855 -9.07 1 96.62 95 SER A N 1
ATOM 768 C CA . SER A 1 95 ? -7.367 -1.766 -9.438 1 96.62 95 SER A CA 1
ATOM 769 C C . SER A 1 95 ? -7.824 -0.986 -8.211 1 96.62 95 SER A C 1
ATOM 771 O O . SER A 1 95 ? -7.875 0.245 -8.234 1 96.62 95 SER A O 1
ATOM 773 N N . LEU A 1 96 ? -8.109 -1.689 -7.188 1 96.06 96 LEU A N 1
ATOM 774 C CA . LEU A 1 96 ? -8.555 -1.052 -5.953 1 96.06 96 LEU A CA 1
ATOM 775 C C . LEU A 1 96 ? -7.457 -0.174 -5.363 1 96.06 96 LEU A C 1
ATOM 777 O O . LEU A 1 96 ? -7.727 0.936 -4.898 1 96.06 96 LEU A O 1
ATOM 781 N N . GLU A 1 97 ? -6.266 -0.655 -5.367 1 96.06 97 GLU A N 1
ATOM 782 C CA . GLU A 1 97 ? -5.156 0.127 -4.832 1 96.06 97 GLU A CA 1
ATOM 783 C C . GLU A 1 97 ? -4.867 1.345 -5.703 1 96.06 97 GLU A C 1
ATOM 785 O O . GLU A 1 97 ? -4.578 2.428 -5.191 1 96.06 97 GLU A O 1
ATOM 790 N N . GLU A 1 98 ? -4.965 1.169 -7.008 1 97.25 98 GLU A N 1
ATOM 791 C CA . GLU A 1 98 ? -4.812 2.309 -7.91 1 97.25 98 GLU A CA 1
ATOM 792 C C . GLU A 1 98 ? -5.879 3.367 -7.641 1 97.25 98 GLU A C 1
ATOM 794 O O . GLU A 1 98 ? -5.586 4.562 -7.625 1 97.25 98 GLU A O 1
ATOM 799 N N . GLU A 1 99 ? -7.078 2.947 -7.465 1 97.5 99 GLU A N 1
ATOM 800 C CA . GLU A 1 99 ? -8.164 3.867 -7.152 1 97.5 99 GLU A CA 1
ATOM 801 C C . GLU A 1 99 ? -7.926 4.574 -5.82 1 97.5 99 GLU A C 1
ATOM 803 O O . GLU A 1 99 ? -8.227 5.758 -5.676 1 97.5 99 GLU A O 1
ATOM 808 N N . ARG A 1 100 ? -7.406 3.869 -4.895 1 97.5 100 ARG A N 1
ATOM 809 C CA . ARG A 1 100 ? -7.109 4.449 -3.59 1 97.5 100 ARG A CA 1
ATOM 810 C C . ARG A 1 100 ? -6.094 5.578 -3.711 1 97.5 100 ARG A C 1
ATOM 812 O O . ARG A 1 100 ? -6.297 6.664 -3.166 1 97.5 100 ARG A O 1
ATOM 819 N N . TYR A 1 101 ? -5.027 5.34 -4.402 1 97.62 101 TYR A N 1
ATOM 820 C CA . TYR A 1 10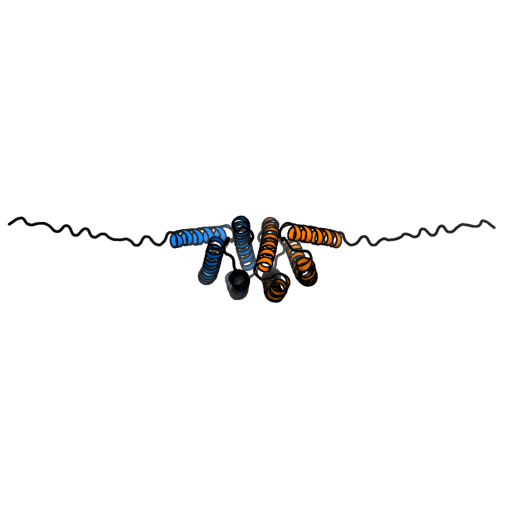1 ? -3.986 6.359 -4.488 1 97.62 101 TYR A CA 1
ATOM 821 C C . TYR A 1 101 ? -4.434 7.523 -5.359 1 97.62 101 TYR A C 1
ATOM 823 O O . TYR A 1 101 ? -4.059 8.672 -5.117 1 97.62 101 TYR A O 1
ATOM 831 N N . ARG A 1 102 ? -5.328 7.277 -6.344 1 97.44 102 ARG A N 1
ATOM 832 C CA . ARG A 1 102 ? -5.938 8.375 -7.078 1 97.44 102 ARG A CA 1
ATOM 833 C C . ARG A 1 102 ? -6.785 9.25 -6.16 1 97.44 102 ARG A C 1
ATOM 835 O O . ARG A 1 102 ? -6.77 10.477 -6.273 1 97.44 102 ARG A O 1
ATOM 842 N N . LEU A 1 103 ? -7.477 8.586 -5.297 1 98.31 103 LEU A N 1
ATOM 843 C CA . LEU A 1 103 ? -8.289 9.312 -4.32 1 98.31 103 LEU A CA 1
ATOM 844 C C . LEU A 1 103 ? -7.418 10.18 -3.422 1 98.31 103 LEU A C 1
ATOM 846 O O . LEU A 1 103 ? -7.734 11.352 -3.188 1 98.31 103 LEU A O 1
ATOM 850 N N . LEU A 1 104 ? -6.297 9.602 -2.887 1 97.88 104 LEU A N 1
ATOM 851 C CA . LEU A 1 104 ? -5.359 10.344 -2.055 1 97.88 104 LEU A CA 1
ATOM 852 C C . LEU A 1 104 ? -4.816 11.555 -2.803 1 97.88 104 LEU A C 1
ATOM 854 O O . LEU A 1 104 ? -4.762 12.656 -2.252 1 97.88 104 LEU A O 1
ATOM 858 N N . ARG A 1 105 ? -4.465 11.359 -4.055 1 98 105 ARG A N 1
ATOM 859 C CA . ARG A 1 105 ? -3.926 12.438 -4.879 1 98 105 ARG A CA 1
ATOM 860 C C . ARG A 1 105 ? -4.957 13.547 -5.074 1 98 105 ARG A C 1
ATOM 862 O O . ARG A 1 105 ? -4.613 14.727 -5.035 1 98 105 ARG A O 1
ATOM 869 N N . THR A 1 106 ? -6.168 13.156 -5.254 1 98.25 106 THR A N 1
ATOM 870 C CA . THR A 1 106 ? -7.246 14.094 -5.543 1 98.25 106 THR A CA 1
ATOM 871 C C . THR A 1 106 ? -7.57 14.945 -4.316 1 98.25 106 THR A C 1
ATOM 873 O O . THR A 1 106 ? -7.906 16.125 -4.445 1 98.25 106 THR A O 1
ATOM 876 N N . PHE A 1 107 ? -7.453 14.414 -3.127 1 98.75 107 PHE A N 1
ATOM 877 C CA . PHE A 1 107 ? -7.949 15.094 -1.939 1 98.75 107 PHE A CA 1
ATOM 878 C C . PHE A 1 107 ? -6.824 15.844 -1.238 1 98.75 107 PHE A C 1
ATOM 880 O O . PHE A 1 107 ? -7.082 16.719 -0.408 1 98.75 107 PHE A O 1
ATOM 887 N N . PHE A 1 108 ? -5.57 15.516 -1.511 1 98.5 108 PHE A N 1
ATOM 888 C CA . PHE A 1 108 ? -4.48 16.141 -0.764 1 98.5 108 PHE A CA 1
ATOM 889 C C . PHE A 1 108 ? -4.527 17.656 -0.903 1 98.5 108 PHE A C 1
ATOM 891 O O . PHE A 1 108 ? -4.457 18.375 0.094 1 98.5 108 PHE A O 1
ATOM 898 N N . PRO A 1 109 ? -4.707 18.203 -2.154 1 98.19 109 PRO A N 1
ATOM 899 C CA . PRO A 1 109 ? -4.762 19.672 -2.27 1 98.19 109 PRO A CA 1
ATOM 900 C C . PRO A 1 109 ? -5.926 20.281 -1.489 1 98.19 109 PRO A C 1
ATOM 902 O O . PRO A 1 109 ? -5.82 21.406 -0.992 1 98.19 109 PRO A O 1
ATOM 905 N N . LYS A 1 110 ? -7.02 19.531 -1.392 1 98.62 110 LYS A N 1
ATOM 906 C CA . LYS A 1 110 ? -8.156 20.016 -0.616 1 98.62 110 LYS A CA 1
ATOM 907 C C . LYS A 1 110 ? -7.812 20.109 0.869 1 98.62 110 LYS A C 1
ATOM 909 O O . LYS A 1 110 ? -8.102 21.109 1.52 1 98.62 110 LYS A O 1
ATOM 914 N N . PHE A 1 111 ? -7.141 19.109 1.425 1 98.75 111 PHE A N 1
ATOM 915 C CA . PHE A 1 111 ? -6.715 19.109 2.82 1 98.75 111 PHE A CA 1
ATOM 916 C C . PHE A 1 111 ? -5.664 20.188 3.064 1 98.75 111 PHE A C 1
ATOM 918 O O . PHE A 1 111 ? -5.711 20.891 4.082 1 98.75 111 PHE A O 1
ATOM 925 N N . ALA A 1 112 ? -4.742 20.312 2.109 1 98.12 112 ALA A N 1
ATOM 926 C CA . ALA A 1 112 ? -3.668 21.297 2.252 1 98.12 112 ALA A CA 1
ATOM 927 C C . ALA A 1 112 ? -4.223 22.719 2.271 1 98.12 112 ALA A C 1
ATOM 929 O O . ALA A 1 112 ? -3.699 23.578 2.977 1 98.12 112 ALA A O 1
ATOM 930 N N . THR A 1 113 ? -5.254 22.922 1.512 1 97.69 113 THR A N 1
ATOM 931 C CA . THR A 1 113 ? -5.902 24.219 1.494 1 97.69 113 THR A CA 1
ATOM 932 C C . THR A 1 113 ? -6.625 24.484 2.812 1 97.69 113 THR A C 1
ATOM 934 O O . THR A 1 113 ? -6.617 25.609 3.316 1 97.69 113 THR A O 1
ATOM 937 N N . ALA A 1 114 ? -7.098 23.484 3.408 1 98.19 114 ALA A N 1
ATOM 938 C CA . ALA A 1 114 ? -7.926 23.609 4.605 1 98.19 114 ALA A CA 1
ATOM 939 C C . ALA A 1 114 ? -7.066 23.797 5.852 1 98.19 114 ALA A C 1
ATOM 941 O O . ALA A 1 114 ? -7.422 24.562 6.75 1 98.19 114 ALA A O 1
ATOM 942 N N . ILE A 1 115 ? -5.867 23.188 5.961 1 97.94 115 ILE A N 1
ATOM 943 C CA . ILE A 1 115 ? -5.152 23.188 7.23 1 97.94 115 ILE A CA 1
ATOM 944 C C . ILE A 1 115 ? -3.658 23.391 6.984 1 97.94 115 ILE A C 1
ATOM 946 O O . ILE A 1 115 ? -2.838 23.172 7.879 1 97.94 115 ILE A O 1
ATOM 950 N N . LEU A 1 116 ? -3.293 23.75 5.781 1 95.75 116 LEU A N 1
ATOM 951 C CA . LEU A 1 116 ? -1.916 23.938 5.332 1 95.75 116 LEU A CA 1
ATOM 952 C C . LEU A 1 116 ? -1.235 22.578 5.117 1 95.75 116 LEU A C 1
ATOM 954 O O . LEU A 1 116 ? -1.674 21.562 5.664 1 95.75 116 LEU A O 1
ATOM 958 N N . ALA A 1 117 ? -0.235 22.578 4.359 1 95.56 117 ALA A N 1
ATOM 959 C CA . ALA A 1 117 ? 0.347 21.359 3.809 1 95.56 117 ALA A CA 1
ATOM 960 C C . ALA A 1 117 ? 1.002 20.516 4.902 1 95.56 117 ALA A C 1
ATOM 962 O O . ALA A 1 117 ? 0.975 19.281 4.852 1 95.56 117 ALA A O 1
ATOM 963 N N . LYS A 1 118 ? 1.545 21.156 5.895 1 94.25 118 LYS A N 1
ATOM 964 C CA . LYS A 1 118 ? 2.217 20.422 6.953 1 94.25 118 LYS A CA 1
ATOM 965 C C . LYS A 1 118 ? 1.229 19.547 7.727 1 94.25 118 LYS A C 1
ATOM 967 O O . LYS A 1 118 ? 1.462 18.344 7.918 1 94.25 118 LYS A O 1
ATOM 972 N N . LYS A 1 119 ? 0.155 20.094 8.109 1 96.19 119 LYS A N 1
ATOM 973 C CA . LYS A 1 119 ? -0.861 19.344 8.844 1 96.19 119 LYS A CA 1
ATOM 974 C C . LYS A 1 119 ? -1.56 18.344 7.934 1 96.19 119 LYS A C 1
ATOM 976 O O . LYS A 1 119 ? -1.916 17.234 8.367 1 96.19 119 LYS A O 1
ATOM 981 N N . ALA A 1 120 ? -1.756 18.688 6.695 1 97.69 120 ALA A N 1
ATOM 982 C CA . ALA A 1 120 ? -2.32 17.75 5.734 1 97.69 120 ALA A CA 1
ATOM 983 C C . ALA A 1 120 ? -1.407 16.531 5.555 1 97.69 120 ALA A C 1
ATOM 985 O O . ALA A 1 120 ? -1.878 15.398 5.484 1 97.69 120 ALA A O 1
ATOM 986 N N . ALA A 1 121 ? -0.126 16.797 5.5 1 94.69 121 ALA A N 1
ATOM 987 C CA . ALA A 1 121 ? 0.843 15.719 5.379 1 94.69 121 ALA A CA 1
ATOM 988 C C . ALA A 1 121 ? 0.815 14.812 6.609 1 94.69 121 ALA A C 1
ATOM 990 O O . ALA A 1 121 ? 0.91 13.594 6.492 1 94.69 121 ALA A O 1
ATOM 991 N N . ARG A 1 122 ? 0.735 15.391 7.758 1 93.94 122 ARG A N 1
ATOM 992 C CA . ARG A 1 122 ? 0.604 14.602 8.984 1 93.94 122 ARG A CA 1
ATOM 993 C C . ARG A 1 122 ? -0.63 13.711 8.93 1 93.94 122 ARG A C 1
ATOM 995 O O . ARG A 1 122 ? -0.572 12.539 9.312 1 93.94 122 ARG A O 1
ATOM 1002 N N . TYR A 1 123 ? -1.73 14.305 8.492 1 97.81 123 TYR A N 1
ATOM 1003 C CA . TYR A 1 123 ? -2.93 13.492 8.328 1 97.81 123 TYR A CA 1
ATOM 1004 C C . TYR A 1 123 ? -2.666 12.305 7.406 1 97.81 123 TYR A C 1
ATOM 1006 O O . TYR A 1 123 ? -3.07 11.18 7.699 1 97.81 123 TYR A O 1
ATOM 1014 N N . TYR A 1 124 ? -2.031 12.516 6.305 1 96.06 124 TYR A N 1
ATOM 1015 C CA . TYR A 1 124 ? -1.756 11.445 5.348 1 96.06 124 TYR A CA 1
ATOM 1016 C C . TYR A 1 124 ? -0.816 10.406 5.949 1 96.06 124 TYR A C 1
ATOM 1018 O O . TYR A 1 124 ? -0.906 9.219 5.625 1 96.06 124 TYR A O 1
ATOM 1026 N N . GLN A 1 125 ? 0.081 10.828 6.84 1 92.06 125 GLN A N 1
ATOM 1027 C CA . GLN A 1 125 ? 0.869 9.852 7.586 1 92.06 125 GLN A CA 1
ATOM 1028 C C . GLN A 1 125 ? -0.026 8.969 8.453 1 92.06 125 GLN A C 1
ATOM 1030 O O . GLN A 1 125 ? 0.186 7.758 8.539 1 92.06 125 GLN A O 1
ATOM 1035 N N . ILE A 1 126 ? -0.945 9.609 9.102 1 95.5 126 ILE A N 1
ATOM 1036 C CA . ILE A 1 126 ? -1.884 8.852 9.93 1 95.5 126 ILE A CA 1
ATOM 1037 C C . ILE A 1 126 ? -2.629 7.84 9.062 1 95.5 126 ILE A C 1
ATOM 1039 O O . ILE A 1 126 ? -2.736 6.668 9.422 1 95.5 126 ILE A O 1
ATOM 1043 N N . GLU A 1 127 ? -3.082 8.312 7.891 1 95.5 127 GLU A N 1
ATOM 1044 C CA . GLU A 1 127 ? -3.758 7.434 6.941 1 95.5 127 GLU A CA 1
ATOM 1045 C C . GLU A 1 127 ? -2.863 6.262 6.535 1 95.5 127 GLU A C 1
ATOM 1047 O O . GLU A 1 127 ? -3.324 5.125 6.445 1 95.5 127 GLU A O 1
ATOM 1052 N N . ALA A 1 128 ? -1.628 6.543 6.273 1 93 128 ALA A N 1
ATOM 1053 C CA . ALA A 1 128 ? -0.682 5.504 5.875 1 93 128 ALA A CA 1
ATOM 1054 C C . ALA A 1 128 ? -0.485 4.484 6.996 1 93 128 ALA A C 1
ATOM 1056 O O . ALA A 1 128 ? -0.373 3.285 6.738 1 93 128 ALA A O 1
ATOM 1057 N N . LYS A 1 129 ? -0.389 4.957 8.203 1 93.69 129 LYS A N 1
ATOM 1058 C CA . LYS A 1 129 ? -0.233 4.066 9.344 1 93.69 129 LYS A CA 1
ATOM 1059 C C . LYS A 1 129 ? -1.468 3.188 9.531 1 93.69 129 LYS A C 1
ATOM 1061 O O . LYS A 1 129 ? -1.351 1.998 9.828 1 93.69 129 LYS A O 1
ATOM 1066 N N . ILE A 1 130 ? -2.623 3.766 9.359 1 94.19 130 ILE A N 1
ATOM 1067 C CA . ILE A 1 130 ? -3.861 2.994 9.414 1 94.19 130 ILE A CA 1
ATOM 1068 C C . ILE A 1 130 ? -3.85 1.921 8.328 1 94.19 130 ILE A C 1
ATOM 1070 O O . ILE A 1 130 ? -4.137 0.751 8.594 1 94.19 130 ILE A O 1
ATOM 1074 N N . GLN A 1 131 ? -3.482 2.285 7.129 1 92.88 131 GLN A N 1
ATOM 1075 C CA . GLN A 1 131 ? -3.438 1.357 6.004 1 92.88 131 GLN A CA 1
ATOM 1076 C C . GLN A 1 131 ? -2.436 0.234 6.254 1 92.88 131 GLN A C 1
ATOM 1078 O O . GLN A 1 131 ? -2.701 -0.926 5.934 1 92.88 131 GLN A O 1
ATOM 1083 N N . ALA A 1 132 ? -1.295 0.58 6.785 1 92.44 132 ALA A N 1
ATOM 1084 C CA . ALA A 1 132 ? -0.271 -0.415 7.094 1 92.44 132 ALA A CA 1
ATOM 1085 C C . ALA A 1 132 ? -0.787 -1.44 8.102 1 92.44 132 ALA A C 1
ATOM 1087 O O . ALA A 1 132 ? -0.544 -2.641 7.953 1 92.44 132 ALA A O 1
ATOM 1088 N N . ALA A 1 133 ? -1.485 -0.976 9.102 1 92.19 133 ALA A N 1
ATOM 1089 C CA . ALA A 1 133 ? -2.041 -1.87 10.117 1 92.19 133 ALA A CA 1
ATOM 1090 C C . ALA A 1 133 ? -3.074 -2.814 9.508 1 92.19 133 ALA A C 1
ATOM 1092 O O . ALA A 1 133 ? -3.072 -4.016 9.789 1 92.19 133 ALA A O 1
ATOM 1093 N N . VAL A 1 134 ? -3.891 -2.283 8.672 1 89.69 134 VAL A N 1
ATOM 1094 C CA . VAL A 1 134 ? -4.918 -3.082 8.008 1 89.69 134 VAL A CA 1
ATOM 1095 C C . VAL A 1 134 ? -4.262 -4.117 7.102 1 89.69 134 VAL A C 1
ATOM 1097 O O . VAL A 1 134 ? -4.637 -5.293 7.117 1 89.69 134 VAL A O 1
ATOM 1100 N N . ASN A 1 135 ? -3.254 -3.697 6.297 1 89.94 135 ASN A N 1
ATOM 1101 C CA . ASN A 1 135 ? -2.57 -4.605 5.383 1 89.94 135 ASN A CA 1
ATOM 1102 C C . ASN A 1 135 ? -1.838 -5.715 6.133 1 89.94 135 ASN A C 1
ATOM 1104 O O . ASN A 1 135 ? -1.771 -6.852 5.664 1 89.94 135 ASN A O 1
ATOM 1108 N N . ALA A 1 136 ? -1.29 -5.371 7.254 1 90.19 136 ALA A N 1
ATOM 1109 C CA . ALA A 1 136 ? -0.617 -6.375 8.07 1 90.19 136 ALA A CA 1
ATOM 1110 C C . ALA A 1 136 ? -1.604 -7.426 8.578 1 90.19 136 ALA A C 1
ATOM 1112 O O . ALA A 1 136 ? -1.297 -8.617 8.586 1 90.19 136 ALA A O 1
ATOM 1113 N N . GLU A 1 137 ? -2.721 -6.957 8.977 1 88.19 137 GLU A N 1
ATOM 1114 C CA . GLU A 1 137 ? -3.76 -7.871 9.438 1 88.19 137 GLU A CA 1
ATOM 1115 C C . GLU A 1 137 ? -4.23 -8.789 8.312 1 88.19 137 GLU A C 1
ATOM 1117 O O . GLU A 1 137 ? -4.387 -9.992 8.508 1 88.19 137 GLU A O 1
ATOM 1122 N N . ILE A 1 138 ? -4.418 -8.281 7.156 1 85.44 138 ILE A N 1
ATOM 1123 C CA . ILE A 1 138 ? -4.852 -9.055 6 1 85.44 138 ILE A CA 1
ATOM 1124 C C . ILE A 1 138 ? -3.785 -10.078 5.633 1 85.44 138 ILE A C 1
ATOM 1126 O O . ILE A 1 138 ? -4.098 -11.242 5.375 1 85.44 138 ILE A O 1
ATOM 1130 N N . ALA A 1 139 ? -2.549 -9.641 5.598 1 84.31 139 ALA A N 1
ATOM 1131 C CA . ALA A 1 139 ? -1.438 -10.523 5.254 1 84.31 139 ALA A CA 1
ATOM 1132 C C . ALA A 1 139 ? -1.358 -11.703 6.219 1 84.31 139 ALA A C 1
ATOM 1134 O O . ALA A 1 139 ? -0.981 -12.812 5.824 1 84.31 139 ALA A O 1
ATOM 1135 N N . GLU A 1 140 ? -1.722 -11.461 7.453 1 85.5 140 GLU A N 1
ATOM 1136 C CA . GLU A 1 140 ? -1.678 -12.5 8.477 1 85.5 140 GLU A CA 1
ATOM 1137 C C . GLU A 1 140 ? -2.865 -13.453 8.344 1 85.5 140 GLU A C 1
ATOM 1139 O O . GLU A 1 140 ? -2.734 -14.656 8.586 1 85.5 140 GLU A O 1
ATOM 1144 N N . ARG A 1 141 ? -3.943 -12.961 7.902 1 84 141 ARG A N 1
ATOM 1145 C CA . ARG A 1 141 ? -5.191 -13.719 7.945 1 84 141 ARG A CA 1
ATOM 1146 C C . ARG A 1 141 ? -5.402 -14.508 6.66 1 84 141 ARG A C 1
ATOM 1148 O O . ARG A 1 141 ? -6.066 -15.539 6.66 1 84 141 ARG A O 1
ATOM 1155 N N . ILE A 1 142 ? -4.867 -14.008 5.613 1 83.12 142 ILE A N 1
ATOM 1156 C CA . ILE A 1 142 ? -5.121 -14.656 4.332 1 83.12 142 ILE A CA 1
ATOM 1157 C C . ILE A 1 142 ? -3.949 -15.57 3.977 1 83.12 142 ILE A C 1
ATOM 1159 O O . ILE A 1 142 ? -2.854 -15.094 3.666 1 83.12 142 ILE A O 1
ATOM 1163 N N . PRO A 1 143 ? -4.227 -16.875 3.979 1 87 143 PRO A N 1
ATOM 1164 C CA . PRO A 1 143 ? -3.164 -17.797 3.582 1 87 143 PRO A CA 1
ATOM 1165 C C . PRO A 1 143 ? -2.814 -17.703 2.1 1 87 143 PRO A C 1
ATOM 1167 O O . PRO A 1 143 ? -3.635 -17.25 1.298 1 87 143 PRO A O 1
ATOM 1170 N N . LEU A 1 144 ? -1.632 -18.078 1.779 1 88.62 144 LEU A N 1
ATOM 1171 C CA . LEU A 1 144 ? -1.224 -18.094 0.378 1 88.62 144 LEU A CA 1
ATOM 1172 C C . LEU A 1 144 ? -2.064 -19.094 -0.422 1 88.62 144 LEU A C 1
ATOM 1174 O O . LEU A 1 144 ? -2.389 -20.172 0.066 1 88.62 144 LEU A O 1
ATOM 1178 N N . ILE A 1 145 ? -2.363 -18.672 -1.624 1 86.5 145 ILE A N 1
ATOM 1179 C CA . ILE A 1 145 ? -3.051 -19.562 -2.557 1 86.5 145 ILE A CA 1
ATOM 1180 C C . ILE A 1 145 ? -2.266 -20.859 -2.701 1 86.5 145 ILE A C 1
ATOM 1182 O O . ILE A 1 145 ? -1.034 -20.844 -2.777 1 86.5 145 ILE A O 1
ATOM 1186 N N . LYS A 1 146 ? -2.998 -22.031 -2.85 1 83.19 146 LYS A N 1
ATOM 1187 C CA . LYS A 1 146 ? -2.391 -23.359 -2.92 1 83.19 146 LYS A CA 1
ATOM 1188 C C . LYS A 1 146 ? -1.929 -23.672 -4.34 1 83.19 146 LYS A C 1
ATOM 1190 O O . LYS A 1 146 ? -2.529 -23.219 -5.312 1 83.19 146 LYS A O 1
ATOM 1195 N N . MET B 1 1 ? 76.688 2.1 -5.172 1 31.53 1 MET B N 1
ATOM 1196 C CA . MET B 1 1 ? 75.562 2.145 -6.07 1 31.53 1 MET B CA 1
ATOM 1197 C C . MET B 1 1 ? 74.375 1.377 -5.484 1 31.53 1 MET B C 1
ATOM 1199 O O . MET B 1 1 ? 74.375 0.146 -5.43 1 31.53 1 MET B O 1
ATOM 1203 N N . SER B 1 2 ? 73.812 1.82 -4.195 1 36 2 SER B N 1
ATOM 1204 C CA . SER B 1 2 ? 72.812 1.357 -3.258 1 36 2 SER B CA 1
ATOM 1205 C C . SER B 1 2 ? 71.438 1.258 -3.928 1 36 2 SER B C 1
ATOM 1207 O O . SER B 1 2 ? 70.938 2.227 -4.52 1 36 2 SER B O 1
ATOM 1209 N N . ARG B 1 3 ? 71.062 0.057 -4.574 1 37.72 3 ARG B N 1
ATOM 1210 C CA . ARG B 1 3 ? 69.875 -0.365 -5.246 1 37.72 3 ARG B CA 1
ATOM 1211 C C . ARG B 1 3 ? 68.625 -0.167 -4.344 1 37.72 3 ARG B C 1
ATOM 1213 O O . ARG B 1 3 ? 68.5 -0.847 -3.324 1 37.72 3 ARG B O 1
ATOM 1220 N N . THR B 1 4 ? 68.188 1.044 -3.998 1 42.81 4 THR B N 1
ATOM 1221 C CA . THR B 1 4 ? 67 1.417 -3.273 1 42.81 4 THR B CA 1
ATOM 1222 C C . THR B 1 4 ? 65.75 0.791 -3.922 1 42.81 4 THR B C 1
ATOM 1224 O O . THR B 1 4 ? 65.438 1.06 -5.086 1 42.81 4 THR B O 1
ATOM 1227 N N . GLY B 1 5 ? 65.5 -0.51 -3.697 1 42.34 5 GLY B N 1
ATOM 1228 C CA . GLY B 1 5 ? 64.25 -1.201 -4.113 1 42.34 5 GLY B CA 1
ATOM 1229 C C . GLY B 1 5 ? 63 -0.452 -3.752 1 42.34 5 GLY B C 1
ATOM 1230 O O . GLY B 1 5 ? 62.812 -0.074 -2.594 1 42.34 5 GLY B O 1
ATOM 1231 N N . ILE B 1 6 ? 62.406 0.37 -4.668 1 41.22 6 ILE B N 1
ATOM 1232 C CA . ILE B 1 6 ? 61.125 1.062 -4.617 1 41.22 6 ILE B CA 1
ATOM 1233 C C . ILE B 1 6 ? 60 0.051 -4.379 1 41.22 6 ILE B C 1
ATOM 1235 O O . ILE B 1 6 ? 59.781 -0.853 -5.191 1 41.22 6 ILE B O 1
ATOM 1239 N N . ILE B 1 7 ? 59.781 -0.403 -3.18 1 41.81 7 ILE B N 1
ATOM 1240 C CA . ILE B 1 7 ? 58.594 -1.186 -2.848 1 41.81 7 ILE B CA 1
ATOM 1241 C C . ILE B 1 7 ? 57.344 -0.415 -3.248 1 41.81 7 ILE B C 1
ATOM 1243 O O . ILE B 1 7 ? 57.062 0.678 -2.738 1 41.81 7 ILE B O 1
ATOM 1247 N N . LEU B 1 8 ? 56.844 -0.534 -4.473 1 38.31 8 LEU B N 1
ATOM 1248 C CA . LEU B 1 8 ? 55.562 -0.033 -4.938 1 38.31 8 LEU B CA 1
ATOM 1249 C C . LEU B 1 8 ? 54.406 -0.65 -4.137 1 38.31 8 LEU B C 1
ATOM 1251 O O . LEU B 1 8 ? 54.188 -1.863 -4.188 1 38.31 8 LEU B O 1
ATOM 1255 N N . ALA B 1 9 ? 54.125 -0.112 -2.936 1 41.19 9 ALA B N 1
ATOM 1256 C CA . ALA B 1 9 ? 52.938 -0.463 -2.203 1 41.19 9 ALA B CA 1
ATOM 1257 C C . ALA B 1 9 ? 51.688 -0.273 -3.072 1 41.19 9 ALA B C 1
ATOM 1259 O O . ALA B 1 9 ? 51.375 0.846 -3.492 1 41.19 9 ALA B O 1
ATOM 1260 N N . LEU B 1 10 ? 51.375 -1.247 -3.895 1 38.56 10 LEU B N 1
ATOM 1261 C CA . LEU B 1 10 ? 50.094 -1.283 -4.586 1 38.56 10 LEU B CA 1
ATOM 1262 C C . LEU B 1 10 ? 48.938 -1.141 -3.598 1 38.56 10 LEU B C 1
ATOM 1264 O O . LEU B 1 10 ? 48.719 -2.023 -2.77 1 38.56 10 LEU B O 1
ATOM 1268 N N . ILE B 1 11 ? 48.719 0.08 -3.072 1 39.78 11 ILE B N 1
ATOM 1269 C CA . ILE B 1 11 ? 47.469 0.338 -2.352 1 39.78 11 ILE B CA 1
ATOM 1270 C C . ILE B 1 11 ? 46.281 -0.066 -3.217 1 39.78 11 ILE B C 1
ATOM 1272 O O . ILE B 1 11 ? 46 0.575 -4.23 1 39.78 11 ILE B O 1
ATOM 1276 N N . VAL B 1 12 ? 46.031 -1.359 -3.363 1 41.19 12 VAL B N 1
ATOM 1277 C CA . VAL B 1 12 ? 44.75 -1.796 -3.936 1 41.19 12 VAL B CA 1
ATOM 1278 C C . VAL B 1 12 ? 43.594 -1.145 -3.182 1 41.19 12 VAL B C 1
ATOM 1280 O O . VAL B 1 12 ? 43.375 -1.458 -2.014 1 41.19 12 VAL B O 1
ATOM 1283 N N . CYS B 1 13 ? 43.312 0.127 -3.352 1 39.5 13 CYS B N 1
ATOM 1284 C CA . CYS B 1 13 ? 42.062 0.75 -2.922 1 39.5 13 CYS B CA 1
ATOM 1285 C C . CYS B 1 13 ? 40.875 -0.079 -3.361 1 39.5 13 CYS B C 1
ATOM 1287 O O . CYS B 1 13 ? 40.469 -0.028 -4.527 1 39.5 13 CYS B O 1
ATOM 1289 N N . GLY B 1 14 ? 40.75 -1.27 -2.938 1 41.28 14 GLY B N 1
ATOM 1290 C CA . GLY B 1 14 ? 39.469 -1.882 -3.193 1 41.28 14 GLY B CA 1
ATOM 1291 C C . GLY B 1 14 ? 38.281 -0.99 -2.814 1 41.28 14 GLY B C 1
ATOM 1292 O O . GLY B 1 14 ? 38.188 -0.518 -1.679 1 41.28 14 GLY B O 1
ATOM 1293 N N . ILE B 1 15 ? 37.75 -0.276 -3.711 1 41.44 15 ILE B N 1
ATOM 1294 C CA . ILE B 1 15 ? 36.438 0.403 -3.566 1 41.44 15 ILE B CA 1
ATOM 1295 C C . ILE B 1 15 ? 35.469 -0.516 -2.861 1 41.44 15 ILE B C 1
ATOM 1297 O O . ILE B 1 15 ? 35.031 -1.525 -3.426 1 41.44 15 ILE B O 1
ATOM 1301 N N . LEU B 1 16 ? 35.531 -0.743 -1.554 1 45.19 16 LEU B N 1
ATOM 1302 C CA . LEU B 1 16 ? 34.406 -1.347 -0.835 1 45.19 16 LEU B CA 1
ATOM 1303 C C . LEU B 1 16 ? 33.062 -0.771 -1.313 1 45.19 16 LEU B C 1
ATOM 1305 O O . LEU B 1 16 ? 32.906 0.449 -1.405 1 45.19 16 LEU B O 1
ATOM 1309 N N . PRO B 1 17 ? 32.312 -1.568 -2.174 1 49 17 PRO B N 1
ATOM 1310 C CA . PRO B 1 17 ? 30.984 -1.024 -2.516 1 49 17 PRO B CA 1
ATOM 1311 C C . PRO B 1 17 ? 30.312 -0.345 -1.33 1 49 17 PRO B C 1
ATOM 1313 O O . PRO B 1 17 ? 30.516 -0.742 -0.182 1 49 17 PRO B O 1
ATOM 1316 N N . PRO B 1 18 ? 29.844 0.793 -1.589 1 49.97 18 PRO B N 1
ATOM 1317 C CA . PRO B 1 18 ? 29.156 1.47 -0.488 1 49.97 18 PRO B CA 1
ATOM 1318 C C . PRO B 1 18 ? 28.203 0.544 0.273 1 49.97 18 PRO B C 1
ATOM 1320 O O . PRO B 1 18 ? 27.625 -0.369 -0.317 1 49.97 18 PRO B O 1
ATOM 1323 N N . ALA B 1 19 ? 28.312 0.378 1.659 1 48.19 19 ALA B N 1
ATOM 1324 C CA . ALA B 1 19 ? 27.5 -0.342 2.633 1 48.19 19 ALA B CA 1
ATOM 1325 C C . ALA B 1 19 ? 26.047 -0.441 2.166 1 48.19 19 ALA B C 1
ATOM 1327 O O . ALA B 1 19 ? 25.406 -1.485 2.318 1 48.19 19 ALA B O 1
ATOM 1328 N N . HIS B 1 20 ? 25.547 0.563 1.479 1 57.38 20 HIS B N 1
ATOM 1329 C CA . HIS B 1 20 ? 24.172 0.572 0.98 1 57.38 20 HIS B CA 1
ATOM 1330 C C . HIS B 1 20 ? 23.984 -0.477 -0.109 1 57.38 20 HIS B C 1
ATOM 1332 O O . HIS B 1 20 ? 22.938 -1.143 -0.156 1 57.38 20 HIS B O 1
ATOM 1338 N N . ALA B 1 21 ? 25 -0.67 -0.946 1 53.16 21 ALA B N 1
ATOM 1339 C CA . ALA B 1 21 ? 24.891 -1.661 -2.016 1 53.16 21 ALA B CA 1
ATOM 1340 C C . ALA B 1 21 ? 24.875 -3.078 -1.448 1 53.16 21 ALA B C 1
ATOM 1342 O O . ALA B 1 21 ? 24.094 -3.922 -1.903 1 53.16 21 ALA B O 1
ATOM 1343 N N . ALA B 1 22 ? 25.703 -3.299 -0.447 1 51.25 22 ALA B N 1
ATOM 1344 C CA . ALA B 1 22 ? 25.781 -4.613 0.184 1 51.25 22 ALA B CA 1
ATOM 1345 C C . ALA B 1 22 ? 24.469 -4.969 0.87 1 51.25 22 ALA B C 1
ATOM 1347 O O . ALA B 1 22 ? 23.984 -6.102 0.771 1 51.25 22 ALA B O 1
ATOM 1348 N N . GLU B 1 23 ? 23.922 -4.008 1.532 1 63.66 23 GLU B N 1
ATOM 1349 C CA . GLU B 1 23 ? 22.641 -4.207 2.186 1 63.66 23 GLU B CA 1
ATOM 1350 C C . GLU B 1 23 ? 21.547 -4.5 1.165 1 63.66 23 GLU B C 1
ATOM 1352 O O . GLU B 1 23 ? 20.688 -5.359 1.396 1 63.66 23 GLU B O 1
ATOM 1357 N N . ASP B 1 24 ? 21.797 -3.934 0.016 1 67.81 24 ASP B N 1
ATOM 1358 C CA . ASP B 1 24 ? 20.844 -4.156 -1.065 1 67.81 24 ASP B CA 1
ATOM 1359 C C . ASP B 1 24 ? 20.969 -5.57 -1.626 1 67.81 24 ASP B C 1
ATOM 1361 O O . ASP B 1 24 ? 19.953 -6.23 -1.89 1 67.81 24 ASP B O 1
ATOM 1365 N N . GLU B 1 25 ? 22.234 -5.969 -1.743 1 72 25 GLU B N 1
ATOM 1366 C CA . GLU B 1 25 ? 22.453 -7.316 -2.254 1 72 25 GLU B CA 1
ATOM 1367 C C . GLU B 1 25 ? 21.953 -8.367 -1.272 1 72 25 GLU B C 1
ATOM 1369 O O . GLU B 1 25 ? 21.391 -9.391 -1.683 1 72 25 GLU B O 1
ATOM 1374 N N . ASP B 1 26 ? 22.109 -8.016 -0.058 1 85.62 26 ASP B N 1
ATOM 1375 C CA . ASP B 1 26 ? 21.625 -8.93 0.968 1 85.62 26 ASP B CA 1
ATOM 1376 C C . ASP B 1 26 ? 20.109 -8.984 0.974 1 85.62 26 ASP B C 1
ATOM 1378 O O . ASP B 1 26 ? 19.516 -10.062 1.111 1 85.62 26 ASP B O 1
ATOM 1382 N N . TYR B 1 27 ? 19.516 -7.82 0.676 1 89.56 27 TYR B N 1
ATOM 1383 C CA . TYR B 1 27 ? 18.062 -7.797 0.626 1 89.56 27 TYR B CA 1
ATOM 1384 C C . TYR B 1 27 ? 17.547 -8.555 -0.59 1 89.56 27 TYR B C 1
ATOM 1386 O O . TYR B 1 27 ? 16.594 -9.328 -0.489 1 89.56 27 TYR B O 1
ATOM 1394 N N . ALA B 1 28 ? 18.219 -8.336 -1.681 1 91.69 28 ALA B N 1
ATOM 1395 C CA . ALA B 1 28 ? 17.828 -9.016 -2.912 1 91.69 28 ALA B CA 1
ATOM 1396 C C . ALA B 1 28 ? 17.906 -10.531 -2.754 1 91.69 28 ALA B C 1
ATOM 1398 O O . ALA B 1 28 ? 17.016 -11.258 -3.176 1 91.69 28 ALA B O 1
ATOM 1399 N N . ARG B 1 29 ? 18.938 -10.992 -2.178 1 93.25 29 ARG B N 1
ATOM 1400 C CA . ARG B 1 29 ? 19.141 -12.422 -1.979 1 93.25 29 ARG B CA 1
ATOM 1401 C C . ARG B 1 29 ? 18.125 -12.984 -0.998 1 93.25 29 ARG B C 1
ATOM 1403 O O . ARG B 1 29 ? 17.547 -14.047 -1.238 1 93.25 29 ARG B O 1
ATOM 1410 N N . SER B 1 30 ? 17.922 -12.305 0.128 1 94.12 30 SER B N 1
ATOM 1411 C CA . SER B 1 30 ? 16.938 -12.734 1.124 1 94.12 30 SER B CA 1
ATOM 1412 C C . SER B 1 30 ? 15.531 -12.766 0.541 1 94.12 30 SER B C 1
ATOM 1414 O O . SER B 1 30 ? 14.758 -13.672 0.826 1 94.12 30 SER B O 1
ATOM 1416 N N . ARG B 1 31 ? 15.336 -11.781 -0.25 1 95.19 31 ARG B N 1
ATOM 1417 C CA . ARG B 1 31 ? 14.031 -11.703 -0.902 1 95.19 31 ARG B CA 1
ATOM 1418 C C . ARG B 1 31 ? 13.82 -12.875 -1.849 1 95.19 31 ARG B C 1
ATOM 1420 O O . ARG B 1 31 ? 12.773 -13.523 -1.815 1 95.19 31 ARG B O 1
ATOM 1427 N N . ARG B 1 32 ? 14.742 -13.188 -2.645 1 95.56 32 ARG B N 1
ATOM 1428 C CA . ARG B 1 32 ? 14.641 -14.312 -3.576 1 95.56 32 ARG B CA 1
ATOM 1429 C C . ARG B 1 32 ? 14.445 -15.625 -2.83 1 95.56 32 ARG B C 1
ATOM 1431 O O . ARG B 1 32 ? 13.633 -16.469 -3.236 1 95.56 32 ARG B O 1
ATOM 1438 N N . ARG B 1 33 ? 15.219 -15.812 -1.767 1 96 33 ARG B N 1
ATOM 1439 C CA . ARG B 1 33 ? 15.086 -17.016 -0.952 1 96 33 ARG B CA 1
ATOM 1440 C C . ARG B 1 33 ? 13.672 -17.141 -0.396 1 96 33 ARG B C 1
ATOM 1442 O O . ARG B 1 33 ? 13.117 -18.25 -0.356 1 96 33 ARG B O 1
ATOM 1449 N N . LEU B 1 34 ? 13.125 -16.031 0.018 1 96.94 34 LEU B N 1
ATOM 1450 C CA . LEU B 1 34 ? 11.766 -16.016 0.544 1 96.94 34 LEU B CA 1
ATOM 1451 C C . LEU B 1 34 ? 10.766 -16.453 -0.525 1 96.94 34 LEU B C 1
ATOM 1453 O O . LEU B 1 34 ? 9.852 -17.234 -0.252 1 96.94 34 LEU B O 1
ATOM 1457 N N . ILE B 1 35 ? 10.922 -15.898 -1.744 1 97.81 35 ILE B N 1
ATOM 1458 C CA . ILE B 1 35 ? 10.023 -16.234 -2.84 1 97.81 35 ILE B CA 1
ATOM 1459 C C . ILE B 1 35 ? 10.172 -17.719 -3.188 1 97.81 35 ILE B C 1
ATOM 1461 O O . ILE B 1 35 ? 9.18 -18.438 -3.314 1 97.81 35 ILE B O 1
ATOM 1465 N N . GLU B 1 36 ? 11.375 -18.203 -3.268 1 97.06 36 GLU B N 1
ATOM 1466 C CA . GLU B 1 36 ? 11.641 -19.609 -3.564 1 97.06 36 GLU B CA 1
ATOM 1467 C C . GLU B 1 36 ? 10.992 -20.516 -2.529 1 97.06 36 GLU B C 1
ATOM 1469 O O . GLU B 1 36 ? 10.414 -21.547 -2.879 1 97.06 36 GLU B O 1
ATOM 1474 N N . ALA B 1 37 ? 11.078 -20.141 -1.318 1 96.81 37 ALA B N 1
ATOM 1475 C CA . ALA B 1 37 ? 10.578 -20.953 -0.22 1 96.81 37 ALA B CA 1
ATOM 1476 C C . ALA B 1 37 ? 9.055 -21.016 -0.237 1 96.81 37 ALA B C 1
ATOM 1478 O O . ALA B 1 37 ? 8.453 -21.969 0.283 1 96.81 37 ALA B O 1
ATOM 1479 N N . ASN B 1 38 ? 8.422 -20.078 -0.863 1 97.12 38 ASN B N 1
ATOM 1480 C CA . ASN B 1 38 ? 6.977 -19.984 -0.705 1 97.12 38 ASN B CA 1
ATOM 1481 C C . ASN B 1 38 ? 6.258 -20.078 -2.049 1 97.12 38 ASN B C 1
ATOM 1483 O O . ASN B 1 38 ? 5.027 -20.031 -2.104 1 97.12 38 ASN B O 1
ATOM 1487 N N . LEU B 1 39 ? 6.969 -20.203 -3.066 1 97.81 39 LEU B N 1
ATOM 1488 C CA . LEU B 1 39 ? 6.434 -20.391 -4.41 1 97.81 39 LEU B CA 1
ATOM 1489 C C . LEU B 1 39 ? 6.98 -21.672 -5.039 1 97.81 39 LEU B C 1
ATOM 1491 O O . LEU B 1 39 ? 8.008 -21.641 -5.723 1 97.81 39 LEU B O 1
ATOM 1495 N N . PRO B 1 40 ? 6.273 -22.734 -4.777 1 96.06 40 PRO B N 1
ATOM 1496 C CA . PRO B 1 40 ? 6.758 -23.984 -5.363 1 96.06 40 PRO B CA 1
ATOM 1497 C C . PRO B 1 40 ? 6.676 -23.984 -6.887 1 96.06 40 PRO B C 1
ATOM 1499 O O . PRO B 1 40 ? 5.578 -23.969 -7.449 1 96.06 40 PRO B O 1
ATOM 1502 N N . LEU B 1 41 ? 7.824 -24.031 -7.566 1 97.69 41 LEU B N 1
ATOM 1503 C CA . LEU B 1 41 ? 7.93 -24.094 -9.023 1 97.69 41 LEU B CA 1
ATOM 1504 C C . LEU B 1 41 ? 8.648 -25.359 -9.469 1 97.69 41 LEU B C 1
ATOM 1506 O O . LEU B 1 41 ? 9.609 -25.797 -8.82 1 97.69 41 LEU B O 1
ATOM 1510 N N . THR B 1 42 ? 8.086 -25.922 -10.586 1 97.75 42 THR B N 1
ATOM 1511 C CA . THR B 1 42 ? 8.891 -26.953 -11.242 1 97.75 42 THR B CA 1
ATOM 1512 C C . THR B 1 42 ? 10.125 -26.344 -11.898 1 97.75 42 THR B C 1
ATOM 1514 O O . THR B 1 42 ? 10.188 -25.125 -12.094 1 97.75 42 THR B O 1
ATOM 1517 N N . PRO B 1 43 ? 11.07 -27.203 -12.203 1 97.62 43 PRO B N 1
ATOM 1518 C CA . PRO B 1 43 ? 12.242 -26.688 -12.906 1 97.62 43 PRO B CA 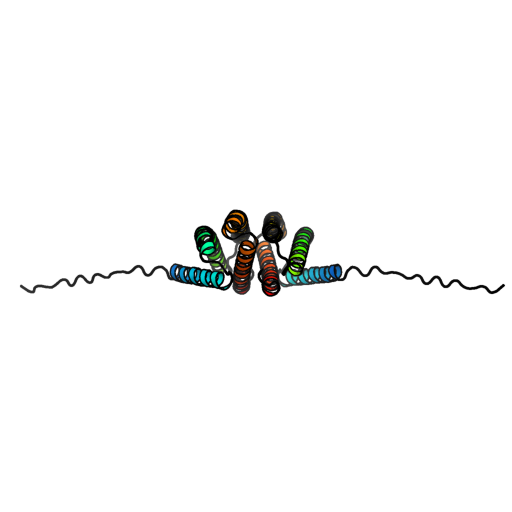1
ATOM 1519 C C . PRO B 1 43 ? 11.875 -25.953 -14.195 1 97.62 43 PRO B C 1
ATOM 1521 O O . PRO B 1 43 ? 12.477 -24.922 -14.516 1 97.62 43 PRO B O 1
ATOM 1524 N N . GLU B 1 44 ? 10.922 -26.438 -14.922 1 98.06 44 GLU B N 1
ATOM 1525 C CA . GLU B 1 44 ? 10.477 -25.812 -16.172 1 98.06 44 GLU B CA 1
ATOM 1526 C C . GLU B 1 44 ? 9.828 -24.453 -15.898 1 98.06 44 GLU B C 1
ATOM 1528 O O . GLU B 1 44 ? 10.086 -23.484 -16.609 1 98.06 44 GLU B O 1
ATOM 1533 N N . GLU B 1 45 ? 9.016 -24.438 -14.891 1 98.19 45 GLU B N 1
ATOM 1534 C CA . GLU B 1 45 ? 8.383 -23.188 -14.5 1 98.19 45 GLU B CA 1
ATOM 1535 C C . GLU B 1 45 ? 9.414 -22.156 -14.047 1 98.19 45 GLU B C 1
ATOM 1537 O O . GLU B 1 45 ? 9.336 -20.984 -14.414 1 98.19 45 GLU B O 1
ATOM 1542 N N . ALA B 1 46 ? 10.32 -22.625 -13.242 1 98.25 46 ALA B N 1
ATOM 1543 C CA . ALA B 1 46 ? 11.375 -21.766 -12.719 1 98.25 46 ALA B CA 1
ATOM 1544 C C . ALA B 1 46 ? 12.172 -21.109 -13.844 1 98.25 46 ALA B C 1
ATOM 1546 O O . ALA B 1 46 ? 12.523 -19.938 -13.773 1 98.25 46 ALA B O 1
ATOM 1547 N N . ALA B 1 47 ? 12.406 -21.828 -14.812 1 98.25 47 ALA B N 1
ATOM 1548 C CA . ALA B 1 47 ? 13.18 -21.344 -15.953 1 98.25 47 ALA B CA 1
ATOM 1549 C C . ALA B 1 47 ? 12.445 -20.219 -16.672 1 98.25 47 ALA B C 1
ATOM 1551 O O . ALA B 1 47 ? 13.078 -19.359 -17.281 1 98.25 47 ALA B O 1
ATOM 1552 N N . ARG B 1 48 ? 11.133 -20.172 -16.609 1 98.44 48 ARG B N 1
ATOM 1553 C CA . ARG B 1 48 ? 10.336 -19.141 -17.25 1 98.44 48 ARG B CA 1
ATOM 1554 C C . ARG B 1 48 ? 10.07 -17.984 -16.281 1 98.44 48 ARG B C 1
ATOM 1556 O O . ARG B 1 48 ? 9.977 -16.828 -16.703 1 98.44 48 ARG B O 1
ATOM 1563 N N . PHE B 1 49 ? 10.016 -18.328 -15.039 1 98.75 49 PHE B N 1
ATOM 1564 C CA . PHE B 1 49 ? 9.602 -17.375 -14.008 1 98.75 49 PHE B CA 1
ATOM 1565 C C . PHE B 1 49 ? 10.742 -16.422 -13.68 1 98.75 49 PHE B C 1
ATOM 1567 O O . PHE B 1 49 ? 10.539 -15.195 -13.656 1 98.75 49 PHE B O 1
ATOM 1574 N N . TRP B 1 50 ? 11.914 -16.875 -13.477 1 98.38 50 TRP B N 1
ATOM 1575 C CA . TRP B 1 50 ? 12.969 -16.109 -12.836 1 98.38 50 TRP B CA 1
ATOM 1576 C C . TRP B 1 50 ? 13.492 -15.016 -13.773 1 98.38 50 TRP B C 1
ATOM 1578 O O . TRP B 1 50 ? 13.781 -13.898 -13.336 1 98.38 50 TRP B O 1
ATOM 1588 N N . PRO B 1 51 ? 13.57 -15.227 -15.102 1 98.56 51 PRO B N 1
ATOM 1589 C CA . PRO B 1 51 ? 13.953 -14.117 -15.984 1 98.56 51 PRO B CA 1
ATOM 1590 C C . PRO B 1 51 ? 12.961 -12.953 -15.93 1 98.56 51 PRO B C 1
ATOM 1592 O O . PRO B 1 51 ? 13.359 -11.789 -15.984 1 98.56 51 PRO B O 1
ATOM 1595 N N . ILE B 1 52 ? 11.688 -13.242 -15.836 1 98.69 52 ILE B N 1
ATOM 1596 C CA . ILE B 1 52 ? 10.672 -12.203 -15.695 1 98.69 52 ILE B CA 1
ATOM 1597 C C . ILE B 1 52 ? 10.828 -11.508 -14.352 1 98.69 52 ILE B C 1
ATOM 1599 O O . ILE B 1 52 ? 10.773 -10.281 -14.266 1 98.69 52 ILE B O 1
ATOM 1603 N N . TYR B 1 53 ? 11.07 -12.32 -13.305 1 98.5 53 TYR B N 1
ATOM 1604 C CA . TYR B 1 53 ? 11.281 -11.781 -11.969 1 98.5 53 TYR B CA 1
ATOM 1605 C C . TYR B 1 53 ? 12.469 -10.828 -11.945 1 98.5 53 TYR B C 1
ATOM 1607 O O . TYR B 1 53 ? 12.422 -9.773 -11.305 1 98.5 53 TYR B O 1
ATOM 1615 N N . ASP B 1 54 ? 13.516 -11.227 -12.609 1 97.94 54 ASP B N 1
ATOM 1616 C CA . ASP B 1 54 ? 14.719 -10.398 -12.617 1 97.94 54 ASP B CA 1
ATOM 1617 C C . ASP B 1 54 ? 14.445 -9.039 -13.25 1 97.94 54 ASP B C 1
ATOM 1619 O O . ASP B 1 54 ? 14.922 -8.008 -12.758 1 97.94 54 ASP B O 1
ATOM 1623 N N . GLN B 1 55 ? 13.727 -8.977 -14.336 1 98.06 55 GLN B N 1
ATOM 1624 C CA . GLN B 1 55 ? 13.328 -7.719 -14.945 1 98.06 55 GLN B CA 1
ATOM 1625 C C . GLN B 1 55 ? 12.414 -6.918 -14.016 1 98.06 55 GLN B C 1
ATOM 1627 O O . GLN B 1 55 ? 12.586 -5.707 -13.867 1 98.06 55 GLN B O 1
ATOM 1632 N N . TYR B 1 56 ? 11.477 -7.602 -13.438 1 98.31 56 TYR B N 1
ATOM 1633 C CA . TYR B 1 56 ? 10.547 -7.004 -12.484 1 98.31 56 TYR B CA 1
ATOM 1634 C C . TYR B 1 56 ? 11.297 -6.387 -11.312 1 98.31 56 TYR B C 1
ATOM 1636 O O . TYR B 1 56 ? 11.039 -5.242 -10.938 1 98.31 56 TYR B O 1
ATOM 1644 N N . TRP B 1 57 ? 12.195 -7.152 -10.742 1 97.12 57 TRP B N 1
ATOM 1645 C CA . TRP B 1 57 ? 12.945 -6.707 -9.57 1 97.12 57 TRP B CA 1
ATOM 1646 C C . TRP B 1 57 ? 13.797 -5.488 -9.906 1 97.12 57 TRP B C 1
ATOM 1648 O O . TRP B 1 57 ? 13.938 -4.574 -9.086 1 97.12 57 TRP B O 1
ATOM 1658 N N . LYS B 1 58 ? 14.383 -5.488 -11.062 1 97 58 LYS B N 1
ATOM 1659 C CA . LYS B 1 58 ? 15.164 -4.328 -11.477 1 97 58 LYS B CA 1
ATOM 1660 C C . LYS B 1 58 ? 14.344 -3.047 -11.398 1 97 58 LYS B C 1
ATOM 1662 O O . LYS B 1 58 ? 14.805 -2.039 -10.859 1 97 58 LYS B O 1
ATOM 1667 N N . GLU B 1 59 ? 13.125 -3.127 -11.867 1 97.5 59 GLU B N 1
ATOM 1668 C CA . GLU B 1 59 ? 12.25 -1.958 -11.844 1 97.5 59 GLU B CA 1
ATOM 1669 C C . GLU B 1 59 ? 11.727 -1.685 -10.438 1 97.5 59 GLU B C 1
ATOM 1671 O O . GLU B 1 59 ? 11.703 -0.537 -9.992 1 97.5 59 GLU B O 1
ATOM 1676 N N . LEU B 1 60 ? 11.344 -2.752 -9.727 1 97 60 LEU B N 1
ATOM 1677 C CA . LEU B 1 60 ? 10.812 -2.6 -8.375 1 97 60 LEU B CA 1
ATOM 1678 C C . LEU B 1 60 ? 11.883 -2.059 -7.43 1 97 60 LEU B C 1
ATOM 1680 O O . LEU B 1 60 ? 11.594 -1.196 -6.594 1 97 60 LEU B O 1
ATOM 1684 N N . SER B 1 61 ? 13.102 -2.555 -7.547 1 95.5 61 SER B N 1
ATOM 1685 C CA . SER B 1 61 ? 14.172 -2.129 -6.656 1 95.5 61 SER B CA 1
ATOM 1686 C C . SER B 1 61 ? 14.516 -0.659 -6.871 1 95.5 61 SER B C 1
ATOM 1688 O O . SER B 1 61 ? 14.891 0.04 -5.926 1 95.5 61 SER B O 1
ATOM 1690 N N . ALA B 1 62 ? 14.414 -0.162 -8.07 1 95.62 62 ALA B N 1
ATOM 1691 C CA . ALA B 1 62 ? 14.633 1.258 -8.344 1 95.62 62 ALA B CA 1
ATOM 1692 C C . ALA B 1 62 ? 13.578 2.113 -7.648 1 95.62 62 ALA B C 1
ATOM 1694 O O . ALA B 1 62 ? 13.891 3.162 -7.082 1 95.62 62 ALA B O 1
ATOM 1695 N N . LEU B 1 63 ? 12.328 1.647 -7.715 1 95.5 63 LEU B N 1
ATOM 1696 C CA . LEU B 1 63 ? 11.258 2.348 -7.016 1 95.5 63 LEU B CA 1
ATOM 1697 C C . LEU B 1 63 ? 11.484 2.32 -5.508 1 95.5 63 LEU B C 1
ATOM 1699 O O . LEU B 1 63 ? 11.289 3.332 -4.828 1 95.5 63 LEU B O 1
ATOM 1703 N N . THR B 1 64 ? 11.875 1.173 -4.973 1 92.06 64 THR B N 1
ATOM 1704 C CA . THR B 1 64 ? 12.125 1.008 -3.545 1 92.06 64 THR B CA 1
ATOM 1705 C C . THR B 1 64 ? 13.273 1.901 -3.092 1 92.06 64 THR B C 1
ATOM 1707 O O . THR B 1 64 ? 13.227 2.488 -2.01 1 92.06 64 THR B O 1
ATOM 1710 N N . ALA B 1 65 ? 14.266 2.033 -3.912 1 92 65 ALA B N 1
ATOM 1711 C CA . ALA B 1 65 ? 15.398 2.904 -3.605 1 92 65 ALA B CA 1
ATOM 1712 C C . ALA B 1 65 ? 14.969 4.367 -3.547 1 92 65 ALA B C 1
ATOM 1714 O O . ALA B 1 65 ? 15.398 5.113 -2.668 1 92 65 ALA B O 1
ATOM 1715 N N . ARG B 1 66 ? 14.156 4.738 -4.461 1 92.75 66 ARG B N 1
ATOM 1716 C CA . ARG B 1 66 ? 13.641 6.102 -4.453 1 92.75 66 ARG B CA 1
ATOM 1717 C C . ARG B 1 66 ? 12.805 6.363 -3.201 1 92.75 66 ARG B C 1
ATOM 1719 O O . ARG B 1 66 ? 12.906 7.434 -2.592 1 92.75 66 ARG B O 1
ATOM 1726 N N . ARG B 1 67 ? 12.023 5.461 -2.828 1 90.75 67 ARG B N 1
ATOM 1727 C CA . ARG B 1 67 ? 11.211 5.574 -1.621 1 90.75 67 ARG B CA 1
ATOM 1728 C C . ARG B 1 67 ? 12.094 5.711 -0.382 1 90.75 67 ARG B C 1
ATOM 1730 O O . ARG B 1 67 ? 11.828 6.551 0.482 1 90.75 67 ARG B O 1
ATOM 1737 N N . GLU B 1 68 ? 13.086 4.883 -0.321 1 86.88 68 GLU B N 1
ATOM 1738 C CA . GLU B 1 68 ? 14.008 4.934 0.807 1 86.88 68 GLU B CA 1
ATOM 1739 C C . GLU B 1 68 ? 14.703 6.293 0.895 1 86.88 68 GLU B C 1
ATOM 1741 O O . GLU B 1 68 ? 14.852 6.848 1.983 1 86.88 68 GLU B O 1
ATOM 1746 N N . ALA B 1 69 ? 15.086 6.762 -0.239 1 83.81 69 ALA B N 1
ATOM 1747 C CA . ALA B 1 69 ? 15.742 8.062 -0.279 1 83.81 69 ALA B CA 1
ATOM 1748 C C . ALA B 1 69 ? 14.82 9.156 0.251 1 83.81 69 ALA B C 1
ATOM 1750 O O . ALA B 1 69 ? 15.258 10.047 0.987 1 83.81 69 ALA B O 1
ATOM 1751 N N . TYR B 1 70 ? 13.641 8.984 -0.078 1 81 70 TYR B N 1
ATOM 1752 C CA . TYR B 1 70 ? 12.664 9.977 0.351 1 81 70 TYR B CA 1
ATOM 1753 C C . TYR B 1 70 ? 12.445 9.914 1.859 1 81 70 TYR B C 1
ATOM 1755 O O . TYR B 1 70 ? 12.367 10.953 2.523 1 81 70 TYR B O 1
ATOM 1763 N N . TYR B 1 71 ? 12.375 8.82 2.441 1 80.75 71 TYR B N 1
ATOM 1764 C CA . TYR B 1 71 ? 12.156 8.664 3.875 1 80.75 71 TYR B CA 1
ATOM 1765 C C . TYR B 1 71 ? 13.383 9.102 4.668 1 80.75 71 TYR B C 1
ATOM 1767 O O . TYR B 1 71 ? 13.258 9.648 5.766 1 80.75 71 TYR B O 1
ATOM 1775 N N . VAL B 1 72 ? 14.477 8.859 4.098 1 78.75 72 VAL B N 1
ATOM 1776 C CA . VAL B 1 72 ? 15.703 9.367 4.711 1 78.75 72 VAL B CA 1
ATOM 1777 C C . VAL B 1 72 ? 15.664 10.891 4.75 1 78.75 72 VAL B C 1
ATOM 1779 O O . VAL B 1 72 ? 15.984 11.5 5.773 1 78.75 72 VAL B O 1
ATOM 1782 N 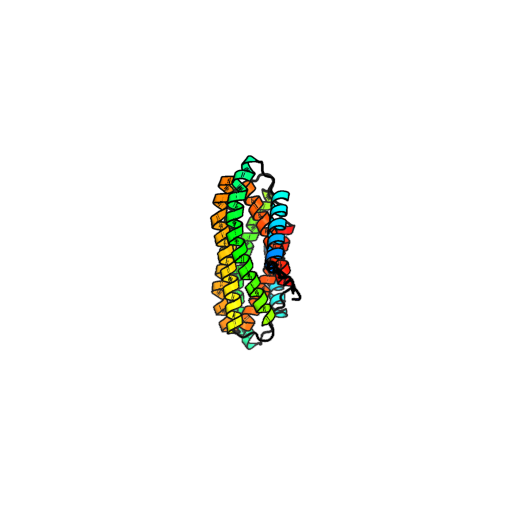N . GLU B 1 73 ? 15.266 11.5 3.682 1 78.56 73 GLU B N 1
ATOM 1783 C CA . GLU B 1 73 ? 15.148 12.953 3.619 1 78.56 73 GLU B CA 1
ATOM 1784 C C . GLU B 1 73 ? 14.125 13.461 4.637 1 78.56 73 GLU B C 1
ATOM 1786 O O . GLU B 1 73 ? 14.367 14.469 5.305 1 78.56 73 GLU B O 1
ATOM 1791 N N . LEU B 1 74 ? 13.023 12.789 4.719 1 77.5 74 LEU B N 1
ATOM 1792 C CA . LEU B 1 74 ? 11.992 13.148 5.684 1 77.5 74 LEU B CA 1
ATOM 1793 C C . LEU B 1 74 ? 12.531 13.086 7.109 1 77.5 74 LEU B C 1
ATOM 1795 O O . LEU B 1 74 ? 12.297 14 7.906 1 77.5 74 LEU B O 1
ATOM 1799 N N . GLY B 1 75 ? 13.195 12.039 7.422 1 75.44 75 GLY B N 1
ATOM 1800 C CA . GLY B 1 75 ? 13.781 11.883 8.742 1 75.44 75 GLY B CA 1
ATOM 1801 C C . GLY B 1 75 ? 14.766 12.984 9.094 1 75.44 75 GLY B C 1
ATOM 1802 O O . GLY B 1 75 ? 14.766 13.484 10.219 1 75.44 75 GLY B O 1
ATOM 1803 N N . ASN B 1 76 ? 15.477 13.406 8.117 1 76.19 76 ASN B N 1
ATOM 1804 C CA . ASN B 1 76 ? 16.5 14.422 8.328 1 76.19 76 ASN B CA 1
ATOM 1805 C C . ASN B 1 76 ? 15.898 15.812 8.484 1 76.19 76 ASN B C 1
ATOM 1807 O O . ASN B 1 76 ? 16.531 16.703 9.047 1 76.19 76 ASN B O 1
ATOM 1811 N N . ASN B 1 77 ? 14.727 16.047 8.023 1 75.88 77 ASN B N 1
ATOM 1812 C CA . ASN B 1 77 ? 14.133 17.375 8.016 1 75.88 77 ASN B CA 1
ATOM 1813 C C . ASN B 1 77 ? 12.875 17.438 8.883 1 75.88 77 ASN B C 1
ATOM 1815 O O . ASN B 1 77 ? 12.062 18.344 8.75 1 75.88 77 ASN B O 1
ATOM 1819 N N . PHE B 1 78 ? 12.727 16.5 9.672 1 77 78 PHE B N 1
ATOM 1820 C CA . PHE B 1 78 ? 11.492 16.359 10.438 1 77 78 PHE B CA 1
ATOM 1821 C C . PHE B 1 78 ? 11.234 17.594 11.289 1 77 78 PHE B C 1
ATOM 1823 O O . PHE B 1 78 ? 10.109 18.094 11.344 1 77 78 PHE B O 1
ATOM 1830 N N . ASP B 1 79 ? 12.289 18.141 11.922 1 78.44 79 ASP B N 1
ATOM 1831 C CA . ASP B 1 79 ? 12.164 19.281 12.828 1 78.44 79 ASP B CA 1
ATOM 1832 C C . ASP B 1 79 ? 12.062 20.594 12.055 1 78.44 79 ASP B C 1
ATOM 1834 O O . ASP B 1 79 ? 11.578 21.594 12.586 1 78.44 79 ASP B O 1
ATOM 1838 N N . SER B 1 80 ? 12.445 20.641 10.773 1 82.44 80 SER B N 1
ATOM 1839 C CA . SER B 1 80 ? 12.438 21.859 9.969 1 82.44 80 SER B CA 1
ATOM 1840 C C . SER B 1 80 ? 11.477 21.734 8.789 1 82.44 80 SER B C 1
ATOM 1842 O O . SER B 1 80 ? 11.703 22.328 7.734 1 82.44 80 SER B O 1
ATOM 1844 N N . MET B 1 81 ? 10.422 21 9.023 1 86.62 81 MET B N 1
ATOM 1845 C CA . MET B 1 81 ? 9.477 20.75 7.941 1 86.62 81 MET B CA 1
ATOM 1846 C C . MET B 1 81 ? 8.742 22.031 7.551 1 86.62 81 MET B C 1
ATOM 1848 O O . MET B 1 81 ? 8.195 22.734 8.414 1 86.62 81 MET B O 1
ATOM 1852 N N . THR B 1 82 ? 8.93 22.359 6.211 1 90.44 82 THR B N 1
ATOM 1853 C CA . THR B 1 82 ? 8.133 23.453 5.66 1 90.44 82 THR B CA 1
ATOM 1854 C C . THR B 1 82 ? 6.902 22.906 4.934 1 90.44 82 THR B C 1
ATOM 1856 O O . THR B 1 82 ? 6.82 21.703 4.66 1 90.44 82 THR B O 1
ATOM 1859 N N . ASP B 1 83 ? 5.93 23.781 4.691 1 93.19 83 ASP B N 1
ATOM 1860 C CA . ASP B 1 83 ? 4.766 23.375 3.916 1 93.19 83 ASP B CA 1
ATOM 1861 C C . ASP B 1 83 ? 5.176 22.875 2.529 1 93.19 83 ASP B C 1
ATOM 1863 O O . ASP B 1 83 ? 4.605 21.922 2.01 1 93.19 83 ASP B O 1
ATOM 1867 N N . GLU B 1 84 ? 6.121 23.531 1.951 1 91.75 84 GLU B N 1
ATOM 1868 C CA . GLU B 1 84 ? 6.594 23.141 0.628 1 91.75 84 GLU B CA 1
ATOM 1869 C C . GLU B 1 84 ? 7.207 21.734 0.65 1 91.75 84 GLU B C 1
ATOM 1871 O O . GLU B 1 84 ? 6.934 20.922 -0.234 1 91.75 84 GLU B O 1
ATOM 1876 N N . HIS B 1 85 ? 7.961 21.453 1.634 1 89.56 85 HIS B N 1
ATOM 1877 C CA . HIS B 1 85 ? 8.586 20.141 1.763 1 89.56 85 HIS B CA 1
ATOM 1878 C C . HIS B 1 85 ? 7.551 19.062 2.074 1 89.56 85 HIS B C 1
ATOM 1880 O O . HIS B 1 85 ? 7.609 17.969 1.522 1 89.56 85 HIS B O 1
ATOM 1886 N N . ALA B 1 86 ? 6.598 19.438 2.912 1 90.88 86 ALA B N 1
ATOM 1887 C CA . ALA B 1 86 ? 5.531 18.5 3.275 1 90.88 86 ALA B CA 1
ATOM 1888 C C . ALA B 1 86 ? 4.719 18.094 2.049 1 90.88 86 ALA B C 1
ATOM 1890 O O . ALA B 1 86 ? 4.426 16.906 1.857 1 90.88 86 ALA B O 1
ATOM 1891 N N . LYS B 1 87 ? 4.434 19.062 1.253 1 93.25 87 LYS B N 1
ATOM 1892 C CA . LYS B 1 87 ? 3.689 18.812 0.024 1 93.25 87 LYS B CA 1
ATOM 1893 C C . LYS B 1 87 ? 4.469 17.875 -0.902 1 93.25 87 LYS B C 1
ATOM 1895 O O . LYS B 1 87 ? 3.906 16.922 -1.448 1 93.25 87 LYS B O 1
ATOM 1900 N N . ARG B 1 88 ? 5.676 18.125 -1.058 1 90.81 88 ARG B N 1
ATOM 1901 C CA . ARG B 1 88 ? 6.52 17.312 -1.928 1 90.81 88 ARG B CA 1
ATOM 1902 C C . ARG B 1 88 ? 6.586 15.867 -1.437 1 90.81 88 ARG B C 1
ATOM 1904 O O . ARG B 1 88 ? 6.512 14.93 -2.234 1 90.81 88 ARG B O 1
ATOM 1911 N N . ILE B 1 89 ? 6.688 15.727 -0.147 1 88 89 ILE B N 1
ATOM 1912 C CA . ILE B 1 89 ? 6.809 14.398 0.456 1 88 89 ILE B CA 1
ATOM 1913 C C . ILE B 1 89 ? 5.551 13.586 0.166 1 88 89 ILE B C 1
ATOM 1915 O O . ILE B 1 89 ? 5.637 12.438 -0.277 1 88 89 ILE B O 1
ATOM 1919 N N . VAL B 1 90 ? 4.426 14.195 0.358 1 92.62 90 VAL B N 1
ATOM 1920 C CA . VAL B 1 90 ? 3.172 13.477 0.198 1 92.62 90 VAL B CA 1
ATOM 1921 C C . VAL B 1 90 ? 2.957 13.125 -1.272 1 92.62 90 VAL B C 1
ATOM 1923 O O . VAL B 1 90 ? 2.646 11.984 -1.607 1 92.62 90 VAL B O 1
ATOM 1926 N N . LEU B 1 91 ? 3.188 14.078 -2.121 1 94.12 91 LEU B N 1
ATOM 1927 C CA . LEU B 1 91 ? 2.904 13.875 -3.537 1 94.12 91 LEU B CA 1
ATOM 1928 C C . LEU B 1 91 ? 3.896 12.891 -4.156 1 94.12 91 LEU B C 1
ATOM 1930 O O . LEU B 1 91 ? 3.529 12.094 -5.023 1 94.12 91 LEU B O 1
ATOM 1934 N N . GLU B 1 92 ? 5.125 12.922 -3.734 1 93 92 GLU B N 1
ATOM 1935 C CA . GLU B 1 92 ? 6.105 11.953 -4.207 1 93 92 GLU B CA 1
ATOM 1936 C C . GLU B 1 92 ? 5.773 10.547 -3.723 1 93 92 GLU B C 1
ATOM 1938 O O . GLU B 1 92 ? 5.914 9.578 -4.473 1 93 92 GLU B O 1
ATOM 1943 N N . HIS B 1 93 ? 5.402 10.453 -2.457 1 92.69 93 HIS B N 1
ATOM 1944 C CA . HIS B 1 93 ? 4.988 9.148 -1.933 1 92.69 93 HIS B CA 1
ATOM 1945 C C . HIS B 1 93 ? 3.844 8.562 -2.75 1 92.69 93 HIS B C 1
ATOM 1947 O O . HIS B 1 93 ? 3.893 7.398 -3.146 1 92.69 93 HIS B O 1
ATOM 1953 N N . ILE B 1 94 ? 2.859 9.391 -3.018 1 96 94 ILE B N 1
ATOM 1954 C CA . ILE B 1 94 ? 1.705 8.945 -3.787 1 96 94 ILE B CA 1
ATOM 1955 C C . ILE B 1 94 ? 2.15 8.508 -5.184 1 96 94 ILE B C 1
ATOM 1957 O O . ILE B 1 94 ? 1.754 7.449 -5.668 1 96 94 ILE B O 1
ATOM 1961 N N . SER B 1 95 ? 3.021 9.305 -5.828 1 96.62 95 SER B N 1
ATOM 1962 C CA . SER B 1 95 ? 3.51 8.992 -7.168 1 96.62 95 SER B CA 1
ATOM 1963 C C . SER B 1 95 ? 4.258 7.66 -7.184 1 96.62 95 SER B C 1
ATOM 1965 O O . SER B 1 95 ? 4.082 6.855 -8.094 1 96.62 95 SER B O 1
ATOM 1967 N N . LEU B 1 96 ? 5.039 7.441 -6.191 1 96.12 96 LEU B N 1
ATOM 1968 C CA . LEU B 1 96 ? 5.801 6.203 -6.098 1 96.12 96 LEU B CA 1
ATOM 1969 C C . LEU B 1 96 ? 4.871 5 -5.969 1 96.12 96 LEU B C 1
ATOM 1971 O O . LEU B 1 96 ? 5.102 3.965 -6.602 1 96.12 96 LEU B O 1
ATOM 1975 N N . GLU B 1 97 ? 3.869 5.121 -5.164 1 96.06 97 GLU B N 1
ATOM 1976 C CA . GLU B 1 97 ? 2.93 4.016 -4.996 1 96.06 97 GLU B CA 1
ATOM 1977 C C . GLU B 1 97 ? 2.125 3.773 -6.27 1 96.06 97 GLU B C 1
ATOM 1979 O O . GLU B 1 97 ? 1.873 2.625 -6.641 1 96.06 97 GLU B O 1
ATOM 1984 N N . GLU B 1 98 ? 1.742 4.852 -6.941 1 97.25 98 GLU B N 1
ATOM 1985 C CA . GLU B 1 98 ? 1.069 4.703 -8.227 1 97.25 98 GLU B CA 1
ATOM 1986 C C . GLU B 1 98 ? 1.96 3.98 -9.234 1 97.25 98 GLU B C 1
ATOM 1988 O O . GLU B 1 98 ? 1.492 3.111 -9.977 1 97.25 98 GLU B O 1
ATOM 1993 N N . GLU B 1 99 ? 3.193 4.352 -9.297 1 97.5 99 GLU B N 1
ATOM 1994 C CA . GLU B 1 99 ? 4.145 3.688 -10.188 1 97.5 99 GLU B CA 1
ATOM 1995 C C . GLU B 1 99 ? 4.305 2.215 -9.828 1 97.5 99 GLU B C 1
ATOM 1997 O O . GLU B 1 99 ? 4.434 1.363 -10.703 1 97.5 99 GLU B O 1
ATOM 2002 N N . ARG B 1 100 ? 4.316 1.933 -8.578 1 97.56 100 ARG B N 1
ATOM 2003 C CA . ARG B 1 100 ? 4.441 0.552 -8.125 1 97.56 100 ARG B CA 1
ATOM 2004 C C . ARG B 1 100 ? 3.275 -0.297 -8.617 1 97.56 100 ARG B C 1
ATOM 2006 O O . ARG B 1 100 ? 3.479 -1.387 -9.156 1 97.56 100 ARG B O 1
ATOM 2013 N N . TYR B 1 101 ? 2.084 0.17 -8.43 1 97.62 101 TYR B N 1
ATOM 2014 C CA . TYR B 1 101 ? 0.932 -0.635 -8.82 1 97.62 101 TYR B CA 1
ATOM 2015 C C . TYR B 1 101 ? 0.808 -0.716 -10.336 1 97.62 101 TYR B C 1
ATOM 2017 O O . TYR B 1 101 ? 0.356 -1.729 -10.875 1 97.62 101 TYR B O 1
ATOM 2025 N N . ARG B 1 102 ? 1.277 0.317 -11.07 1 97.44 102 ARG B N 1
ATOM 2026 C CA . ARG B 1 102 ? 1.365 0.208 -12.523 1 97.44 102 ARG B CA 1
ATOM 2027 C C . ARG B 1 102 ? 2.33 -0.899 -12.938 1 97.44 102 ARG B C 1
ATOM 2029 O O . ARG B 1 102 ? 2.062 -1.646 -13.875 1 97.44 102 ARG B O 1
ATOM 2036 N N . LEU B 1 103 ? 3.41 -0.957 -12.227 1 98.31 103 LEU B N 1
ATOM 2037 C CA . LEU B 1 103 ? 4.391 -2.006 -12.484 1 98.31 103 LEU B CA 1
ATOM 2038 C C . LEU B 1 103 ? 3.785 -3.385 -12.25 1 98.31 103 LEU B C 1
ATOM 2040 O O . LEU B 1 103 ? 3.959 -4.289 -13.07 1 98.31 103 LEU B O 1
ATOM 2044 N N . LEU B 1 104 ? 3.072 -3.576 -11.094 1 97.88 104 LEU B N 1
ATOM 2045 C CA . LEU B 1 104 ? 2.404 -4.836 -10.789 1 97.88 104 LEU B CA 1
ATOM 2046 C C . LEU B 1 104 ? 1.419 -5.211 -11.891 1 97.88 104 LEU B C 1
ATOM 2048 O O . LEU B 1 104 ? 1.389 -6.359 -12.336 1 97.88 104 LEU B O 1
ATOM 2052 N N . ARG B 1 105 ? 0.654 -4.234 -12.344 1 98 105 ARG B N 1
ATOM 2053 C CA . ARG B 1 105 ? -0.334 -4.465 -13.391 1 98 105 ARG B CA 1
ATOM 2054 C C . ARG B 1 105 ? 0.337 -4.898 -14.688 1 98 105 ARG B C 1
ATOM 2056 O O . ARG B 1 105 ? -0.162 -5.781 -15.391 1 98 105 ARG B O 1
ATOM 2063 N N . THR B 1 106 ? 1.443 -4.289 -14.992 1 98.25 106 THR B N 1
ATOM 2064 C CA . THR B 1 106 ? 2.15 -4.535 -16.25 1 98.25 106 THR B CA 1
ATOM 2065 C C . THR B 1 106 ? 2.758 -5.934 -16.266 1 98.25 106 THR B C 1
ATOM 2067 O O . THR B 1 106 ? 2.807 -6.582 -17.312 1 98.25 106 THR B O 1
ATOM 2070 N N . PHE B 1 107 ? 3.199 -6.453 -15.148 1 98.75 107 PHE B N 1
ATOM 2071 C CA . PHE B 1 107 ? 3.98 -7.684 -15.133 1 98.75 107 PHE B CA 1
ATOM 2072 C C . PHE B 1 107 ? 3.092 -8.883 -14.836 1 98.75 107 PHE B C 1
ATOM 2074 O O . PHE B 1 107 ? 3.484 -10.031 -15.078 1 98.75 107 PHE B O 1
ATOM 2081 N N . PHE B 1 108 ? 1.913 -8.688 -14.266 1 98.44 108 PHE B N 1
ATOM 2082 C CA . PHE B 1 108 ? 1.099 -9.828 -13.859 1 98.44 108 PHE B CA 1
ATOM 2083 C C . PHE B 1 108 ? 0.823 -10.742 -15.047 1 98.44 108 PHE B C 1
ATOM 2085 O O . PHE B 1 108 ? 1.009 -11.953 -14.961 1 98.44 108 PHE B O 1
ATOM 2092 N N . PRO B 1 109 ? 0.41 -10.18 -16.25 1 98.12 109 PRO B N 1
ATOM 2093 C CA . PRO B 1 109 ? 0.164 -11.078 -17.391 1 98.12 109 PRO B CA 1
ATOM 2094 C C . PRO B 1 109 ? 1.411 -11.852 -17.812 1 98.12 109 PRO B C 1
ATOM 2096 O O . PRO B 1 109 ? 1.307 -12.984 -18.281 1 98.12 109 PRO B O 1
ATOM 2099 N N . LYS B 1 110 ? 2.57 -11.234 -17.641 1 98.62 110 LYS B N 1
ATOM 2100 C CA . LYS B 1 110 ? 3.814 -11.922 -17.969 1 98.62 110 LYS B CA 1
ATOM 2101 C C . LYS B 1 110 ? 4.047 -13.109 -17.031 1 98.62 110 LYS B C 1
ATOM 2103 O O . LYS B 1 110 ? 4.383 -14.203 -17.484 1 98.62 110 LYS B O 1
ATOM 2108 N N . PHE B 1 111 ? 3.826 -12.953 -15.734 1 98.75 111 PHE B N 1
ATOM 2109 C CA . PHE B 1 111 ? 3.967 -14.031 -14.758 1 98.75 111 PHE B CA 1
ATOM 2110 C C . PHE B 1 111 ? 2.92 -15.109 -14.992 1 98.75 111 PHE B C 1
ATOM 2112 O O . PHE B 1 111 ? 3.227 -16.297 -14.922 1 98.75 111 PHE B O 1
ATOM 2119 N N . ALA B 1 112 ? 1.683 -14.664 -15.281 1 98.12 112 ALA B N 1
ATOM 2120 C CA . ALA B 1 112 ? 0.593 -15.609 -15.5 1 98.12 112 ALA B CA 1
ATOM 2121 C C . ALA B 1 112 ? 0.864 -16.484 -16.719 1 98.12 112 ALA B C 1
ATOM 2123 O O . ALA B 1 112 ? 0.512 -17.672 -16.734 1 98.12 112 ALA B O 1
ATOM 2124 N N . THR B 1 113 ? 1.479 -15.891 -17.719 1 97.69 113 THR B N 1
ATOM 21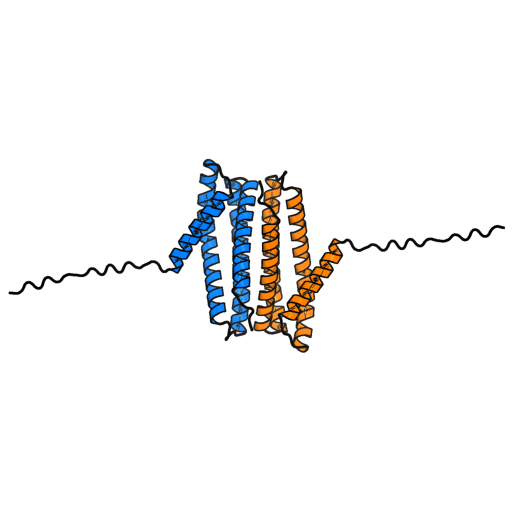25 C CA . THR B 1 113 ? 1.838 -16.656 -18.906 1 97.69 113 THR B CA 1
ATOM 2126 C C . THR B 1 113 ? 2.949 -17.656 -18.594 1 97.69 113 THR B C 1
ATOM 2128 O O . THR B 1 113 ? 2.938 -18.781 -19.094 1 97.69 113 THR B O 1
ATOM 2131 N N . ALA B 1 114 ? 3.781 -17.328 -17.703 1 98.19 114 ALA B N 1
ATOM 2132 C CA . ALA B 1 114 ? 4.965 -18.125 -17.406 1 98.19 114 ALA B CA 1
ATOM 2133 C C . ALA B 1 114 ? 4.617 -19.297 -16.5 1 98.19 114 ALA B C 1
ATOM 2135 O O . ALA B 1 114 ? 5.152 -20.406 -16.656 1 98.19 114 ALA B O 1
ATOM 2136 N N . ILE B 1 115 ? 3.676 -19.172 -15.531 1 97.94 115 ILE B N 1
ATOM 2137 C CA . ILE B 1 115 ? 3.504 -20.203 -14.523 1 97.94 115 ILE B CA 1
ATOM 2138 C C . ILE B 1 115 ? 2.018 -20.422 -14.25 1 97.94 115 ILE B C 1
ATOM 2140 O O . ILE B 1 115 ? 1.646 -21.062 -13.258 1 97.94 115 ILE B O 1
ATOM 2144 N N . LEU B 1 116 ? 1.162 -19.859 -15.078 1 95.75 116 LEU B N 1
ATOM 2145 C CA . LEU B 1 116 ? -0.29 -19.891 -14.945 1 95.75 116 LEU B CA 1
ATOM 2146 C C . LEU B 1 116 ? -0.758 -18.953 -13.852 1 95.75 116 LEU B C 1
ATOM 2148 O O . LEU B 1 116 ? 0.021 -18.578 -12.969 1 95.75 116 LEU B O 1
ATOM 2152 N N . ALA B 1 117 ? -1.951 -18.578 -13.898 1 95.5 117 ALA B N 1
ATOM 2153 C CA . ALA B 1 117 ? -2.479 -17.453 -13.125 1 95.5 117 ALA B CA 1
ATOM 2154 C C . ALA B 1 117 ? -2.516 -17.797 -11.633 1 95.5 117 ALA B C 1
ATOM 2156 O O . ALA B 1 117 ? -2.295 -16.922 -10.789 1 95.5 117 ALA B O 1
ATOM 2157 N N . LYS B 1 118 ? -2.75 -19.031 -11.32 1 94.19 118 LYS B N 1
ATOM 2158 C CA . LYS B 1 118 ? -2.836 -19.406 -9.914 1 94.19 118 LYS B CA 1
ATOM 2159 C C . LYS B 1 118 ? -1.495 -19.203 -9.211 1 94.19 118 LYS B C 1
ATOM 2161 O O . LYS B 1 118 ? -1.43 -18.578 -8.148 1 94.19 118 LYS B O 1
ATOM 2166 N N . LYS B 1 119 ? -0.461 -19.656 -9.773 1 96.19 119 LYS B N 1
ATOM 2167 C CA . LYS B 1 119 ? 0.869 -19.516 -9.195 1 96.19 119 LYS B CA 1
ATOM 2168 C C . LYS B 1 119 ? 1.337 -18.062 -9.266 1 96.19 119 LYS B C 1
ATOM 2170 O O . LYS B 1 119 ? 2.016 -17.578 -8.359 1 96.19 119 LYS B O 1
ATOM 2175 N N . ALA B 1 120 ? 0.982 -17.391 -10.32 1 97.69 120 ALA B N 1
ATOM 2176 C CA . ALA B 1 120 ? 1.299 -15.961 -10.414 1 97.69 120 ALA B CA 1
ATOM 2177 C C . ALA B 1 120 ? 0.609 -15.172 -9.305 1 97.69 120 ALA B C 1
ATOM 2179 O O . ALA B 1 120 ? 1.209 -14.273 -8.711 1 97.69 120 ALA B O 1
ATOM 2180 N N . ALA B 1 121 ? -0.611 -15.523 -9.047 1 94.69 121 ALA B N 1
ATOM 2181 C CA . ALA B 1 121 ? -1.351 -14.859 -7.973 1 94.69 121 ALA B CA 1
ATOM 2182 C C . ALA B 1 121 ? -0.708 -15.133 -6.617 1 94.69 121 ALA B C 1
ATOM 2184 O O . ALA B 1 121 ? -0.629 -14.242 -5.77 1 94.69 121 ALA B O 1
ATOM 2185 N N . ARG B 1 122 ? -0.305 -16.328 -6.387 1 94.06 122 ARG B N 1
ATOM 2186 C CA . ARG B 1 122 ? 0.41 -16.656 -5.156 1 94.06 122 ARG B CA 1
ATOM 2187 C C . ARG B 1 122 ? 1.665 -15.797 -5.012 1 94.06 122 ARG B C 1
ATOM 2189 O O . ARG B 1 122 ? 1.958 -15.297 -3.924 1 94.06 122 ARG B O 1
ATOM 2196 N N . TYR B 1 123 ? 2.404 -15.695 -6.102 1 97.81 123 TYR B N 1
ATOM 2197 C CA . TYR B 1 123 ? 3.574 -14.828 -6.07 1 97.81 123 TYR B CA 1
ATOM 2198 C C . TYR B 1 123 ? 3.188 -13.414 -5.656 1 97.81 123 TYR B C 1
ATOM 2200 O O . TYR B 1 123 ? 3.859 -12.797 -4.828 1 97.81 123 TYR B O 1
ATOM 2208 N N . TYR B 1 124 ? 2.154 -12.867 -6.203 1 96.06 124 TYR B N 1
ATOM 2209 C CA . TYR B 1 124 ? 1.727 -11.516 -5.891 1 96.06 124 TYR B CA 1
ATOM 2210 C C . TYR B 1 124 ? 1.275 -11.406 -4.438 1 96.06 124 TYR B C 1
ATOM 2212 O O . TYR B 1 124 ? 1.438 -10.359 -3.809 1 96.06 124 TYR B O 1
ATOM 2220 N N . GLN B 1 125 ? 0.735 -12.477 -3.889 1 92.19 125 GLN B N 1
ATOM 2221 C CA . GLN B 1 125 ? 0.466 -12.492 -2.455 1 92.19 125 GLN B CA 1
ATOM 2222 C C . GLN B 1 125 ? 1.757 -12.367 -1.651 1 92.19 125 GLN B C 1
ATOM 2224 O O . GLN B 1 125 ? 1.804 -11.648 -0.648 1 92.19 125 GLN B O 1
ATOM 2229 N N . ILE B 1 126 ? 2.73 -13.109 -2.076 1 95.56 126 ILE B N 1
ATOM 2230 C CA . ILE B 1 126 ? 4.023 -13.031 -1.408 1 95.56 126 ILE B CA 1
ATOM 2231 C C . ILE B 1 126 ? 4.551 -11.602 -1.467 1 95.56 126 ILE B C 1
ATOM 2233 O O . ILE B 1 126 ? 4.988 -11.055 -0.453 1 95.56 126 ILE B O 1
ATOM 2237 N N . GLU B 1 127 ? 4.438 -11 -2.652 1 95.56 127 GLU B N 1
ATOM 2238 C CA . GLU B 1 127 ? 4.844 -9.609 -2.834 1 95.56 127 GLU B CA 1
ATOM 2239 C C . GLU B 1 127 ? 4.078 -8.688 -1.893 1 95.56 127 GLU B C 1
ATOM 2241 O O . GLU B 1 127 ? 4.66 -7.777 -1.301 1 95.56 127 GLU B O 1
ATOM 2246 N N . ALA B 1 128 ? 2.809 -8.898 -1.78 1 93 128 ALA B N 1
ATOM 2247 C CA . ALA B 1 128 ? 1.976 -8.078 -0.91 1 93 128 ALA B CA 1
ATOM 2248 C C . ALA B 1 128 ? 2.393 -8.219 0.55 1 93 128 ALA B C 1
ATOM 2250 O O . ALA B 1 128 ? 2.402 -7.246 1.302 1 93 128 ALA B O 1
ATOM 2251 N N . LYS B 1 129 ? 2.691 -9.414 0.949 1 93.69 129 LYS B N 1
ATOM 2252 C CA . LYS B 1 129 ? 3.137 -9.656 2.318 1 93.69 129 LYS B CA 1
ATOM 2253 C C . LYS B 1 129 ? 4.48 -8.984 2.588 1 93.69 129 LYS B C 1
ATOM 2255 O O . LYS B 1 129 ? 4.688 -8.414 3.662 1 93.69 129 LYS B O 1
ATOM 2260 N N . ILE B 1 130 ? 5.355 -9.055 1.635 1 94.19 130 ILE B N 1
ATOM 2261 C CA . ILE B 1 130 ? 6.637 -8.367 1.752 1 94.19 130 ILE B CA 1
ATOM 2262 C C . ILE B 1 130 ? 6.402 -6.863 1.891 1 94.19 130 ILE B C 1
ATOM 2264 O O . ILE B 1 130 ? 6.965 -6.219 2.777 1 94.19 130 ILE B O 1
ATOM 2268 N N . GLN B 1 131 ? 5.555 -6.316 1.07 1 92.88 131 GLN B N 1
ATOM 2269 C CA . GLN B 1 131 ? 5.246 -4.891 1.095 1 92.88 131 GLN B CA 1
ATOM 2270 C C . GLN B 1 131 ? 4.625 -4.484 2.428 1 92.88 131 GLN B C 1
ATOM 2272 O O . GLN B 1 131 ? 4.941 -3.424 2.969 1 92.88 131 GLN B O 1
ATOM 2277 N N . ALA B 1 132 ? 3.73 -5.289 2.928 1 92.44 132 ALA B N 1
ATOM 2278 C CA . ALA B 1 132 ? 3.086 -5.016 4.207 1 92.44 132 ALA B CA 1
ATOM 2279 C C . ALA B 1 132 ? 4.113 -4.957 5.336 1 92.44 132 ALA B C 1
ATOM 2281 O O . ALA B 1 132 ? 4.039 -4.086 6.207 1 92.44 132 ALA B O 1
ATOM 2282 N N . ALA B 1 133 ? 5.051 -5.871 5.324 1 92.12 133 ALA B N 1
ATOM 2283 C CA . ALA B 1 133 ? 6.094 -5.898 6.344 1 92.12 133 ALA B CA 1
ATOM 2284 C C . ALA B 1 133 ? 6.965 -4.648 6.277 1 92.12 133 ALA B C 1
ATOM 2286 O O . ALA B 1 133 ? 7.281 -4.047 7.309 1 92.12 133 ALA B O 1
ATOM 2287 N N . VAL B 1 134 ? 7.297 -4.266 5.098 1 89.75 134 VAL B N 1
ATOM 2288 C CA . VAL B 1 134 ? 8.117 -3.076 4.895 1 89.75 134 VAL B CA 1
ATOM 2289 C C . VAL B 1 134 ? 7.348 -1.838 5.363 1 89.75 134 VAL B C 1
ATOM 2291 O O . VAL B 1 134 ? 7.898 -0.992 6.07 1 89.75 134 VAL B O 1
ATOM 2294 N N . ASN B 1 135 ? 6.051 -1.727 4.977 1 90 135 ASN B N 1
ATOM 2295 C CA . ASN B 1 135 ? 5.238 -0.576 5.355 1 90 135 ASN B CA 1
ATOM 2296 C C . ASN B 1 135 ? 5.051 -0.494 6.867 1 90 135 ASN B C 1
ATOM 2298 O O . ASN B 1 135 ? 5.008 0.6 7.434 1 90 135 ASN B O 1
ATOM 2302 N N . ALA B 1 136 ? 4.926 -1.605 7.48 1 90.19 136 ALA B N 1
ATOM 2303 C CA . ALA B 1 136 ? 4.797 -1.637 8.938 1 90.19 136 ALA B CA 1
ATOM 2304 C C . ALA B 1 136 ? 6.062 -1.119 9.609 1 90.19 136 ALA B C 1
ATOM 2306 O O . ALA B 1 136 ? 5.992 -0.376 10.594 1 90.19 136 ALA B O 1
ATOM 2307 N N . GLU B 1 137 ? 7.152 -1.529 9.078 1 88.19 137 GLU B N 1
ATOM 2308 C CA . GLU B 1 137 ? 8.43 -1.062 9.617 1 88.19 137 GLU B CA 1
ATOM 2309 C C . GLU B 1 137 ? 8.578 0.446 9.438 1 88.19 137 GLU B C 1
ATOM 2311 O O . GLU B 1 137 ? 9.008 1.145 10.359 1 88.19 137 GLU B O 1
ATOM 2316 N N . ILE B 1 138 ? 8.234 0.957 8.328 1 85.44 138 ILE B N 1
ATOM 2317 C CA . ILE B 1 138 ? 8.32 2.385 8.047 1 85.44 138 ILE B CA 1
ATOM 2318 C C . ILE B 1 138 ? 7.383 3.154 8.977 1 85.44 138 ILE B C 1
ATOM 2320 O O . ILE B 1 138 ? 7.766 4.18 9.547 1 85.44 138 ILE B O 1
ATOM 2324 N N . ALA B 1 139 ? 6.176 2.658 9.109 1 84.38 139 ALA B N 1
ATOM 2325 C CA . ALA B 1 139 ? 5.188 3.305 9.969 1 84.38 139 ALA B CA 1
ATOM 2326 C C . ALA B 1 139 ? 5.68 3.396 11.406 1 84.38 139 ALA B C 1
ATOM 2328 O O . ALA B 1 139 ? 5.379 4.359 12.117 1 84.38 139 ALA B O 1
ATOM 2329 N N . GLU B 1 140 ? 6.438 2.416 11.812 1 85.69 140 GLU B N 1
ATOM 2330 C CA . GLU B 1 140 ? 6.965 2.379 13.172 1 85.69 140 GLU B CA 1
ATOM 2331 C C . GLU B 1 140 ? 8.156 3.316 13.336 1 85.69 140 GLU B C 1
ATOM 2333 O O . GLU B 1 140 ? 8.336 3.932 14.383 1 85.69 140 GLU B O 1
ATOM 2338 N N . ARG B 1 141 ? 8.891 3.494 12.305 1 84.06 141 ARG B N 1
ATOM 2339 C CA . ARG B 1 141 ? 10.172 4.188 12.398 1 84.06 141 ARG B CA 1
ATOM 2340 C C . ARG B 1 141 ? 10.008 5.68 12.141 1 84.06 141 ARG B C 1
ATOM 2342 O O . ARG B 1 141 ? 10.789 6.496 12.633 1 84.06 141 ARG B O 1
ATOM 2349 N N . ILE B 1 142 ? 9.039 6.004 11.375 1 83.19 142 ILE B N 1
ATOM 2350 C CA . ILE B 1 142 ? 8.891 7.406 11 1 83.19 142 ILE B CA 1
ATOM 2351 C C . ILE B 1 142 ? 7.84 8.07 11.891 1 83.19 142 ILE B C 1
ATOM 2353 O O . ILE B 1 142 ? 6.645 7.781 11.773 1 83.19 142 ILE B O 1
ATOM 2357 N N . PRO B 1 143 ? 8.312 9 12.719 1 87 143 PRO B N 1
ATOM 2358 C CA . PRO B 1 143 ? 7.344 9.719 13.547 1 87 143 PRO B CA 1
ATOM 2359 C C . PRO B 1 143 ? 6.449 10.656 12.734 1 87 143 PRO B C 1
ATOM 2361 O O . PRO B 1 143 ? 6.816 11.062 11.633 1 87 143 PRO B O 1
ATOM 2364 N N . LEU B 1 144 ? 5.312 10.953 13.273 1 88.75 144 LEU B N 1
ATOM 2365 C CA . LEU B 1 144 ? 4.418 11.898 12.617 1 88.75 144 LEU B CA 1
ATOM 2366 C C . LEU B 1 144 ? 5.051 13.281 12.539 1 88.75 144 LEU B C 1
ATOM 2368 O O . LEU B 1 144 ? 5.719 13.719 13.477 1 88.75 144 LEU B O 1
ATOM 2372 N N . ILE B 1 145 ? 4.805 13.914 11.438 1 86.62 145 ILE B N 1
ATOM 2373 C CA . ILE B 1 145 ? 5.227 15.297 11.266 1 86.62 145 ILE B CA 1
ATOM 2374 C C . ILE B 1 145 ? 4.672 16.156 12.406 1 86.62 145 ILE B C 1
ATOM 2376 O O . ILE B 1 145 ? 3.52 15.984 12.812 1 86.62 145 ILE B O 1
ATOM 2380 N N . LYS B 1 146 ? 5.48 17.172 12.883 1 83.25 146 LYS B N 1
ATOM 2381 C CA . LYS B 1 146 ? 5.117 18.016 14.016 1 83.25 146 LYS B CA 1
ATOM 2382 C C . LYS B 1 146 ? 4.234 19.188 13.578 1 83.25 146 LYS B C 1
ATOM 2384 O O . LYS B 1 146 ? 4.363 19.672 12.453 1 83.25 146 LYS B O 1
#

pLDDT: mean 84.8, std 18.98, range [31.53, 98.75]

Radius of gyration: 26.26 Å; Cα contacts (8 Å, |Δi|>4): 175; chains: 2; bounding box: 146×54×43 Å

Sequence (292 aa):
MSRTGIILALIVCGILPPAHAAEDEDYARSRRRLIEANLPLTPEEAARFWPIYDQYWKELSALTARREAYYVELGNNFDSMTDEHAKRIVLEHISLEEERYRLLRTFFPKFATAILAKKAARYYQIEAKIQAAVNAEIAERIPLIKMSRTGIILALIVCGILPPAHAAEDEDYARSRRRLIEANLPLTPEEAARFWPIYDQYWKELSALTARREAYYVELGNNFDSMTDEHAKRIVLEHISLEEERYRLLRTFFPKFATAILAKKAARYYQIEAKIQAAVNAEIAERIPLIK

Nearest PDB structure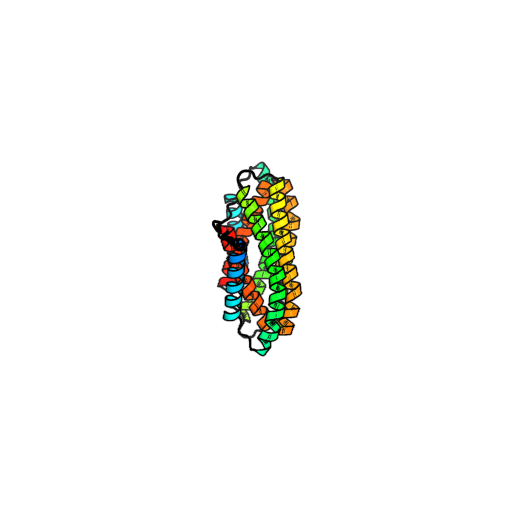s (foldseek):
  4ilo-assembly1_A  TM=4.010E-01  e=6.032E-01  Chlamydia trachomatis L2/434/Bu
  5mto-assembly1_B  TM=3.936E-01  e=6.373E-01  Homo sapiens
  9gcf-assembly1_B  TM=4.854E-01  e=1.914E+00  Bos taurus
  3na7-assembly1_A  TM=4.228E-01  e=3.913E+00  Helicobacter pylori NCTC 11638
  8glv-assembly1_Eb  TM=3.352E-01  e=8.928E+00  Chlamydomonas reinhardtii